Protein AF-A0A834R3A2-F1 (afdb_monomer)

pLDDT: mean 73.68, std 17.25, range [30.08, 97.38]

Mean predicted aligned error: 18.74 Å

Radius of gyration: 34.12 Å; Cα contacts (8 Å, |Δi|>4): 56; chains: 1; bounding box: 93×52×95 Å

Nearest PDB structures (foldseek):
  8e93-assembly1_D  TM=2.597E-01  e=7.699E+00  Homo sapiens

Structure (mmCIF, N/CA/C/O backbone):
data_AF-A0A834R3A2-F1
#
_entry.id   AF-A0A834R3A2-F1
#
loop_
_atom_site.group_PDB
_atom_site.id
_atom_site.type_symbol
_atom_site.label_atom_id
_atom_site.label_alt_id
_atom_site.label_comp_id
_atom_site.label_asym_id
_atom_site.label_entity_id
_atom_site.label_seq_id
_atom_site.pdbx_PDB_ins_code
_atom_site.Cartn_x
_atom_site.Cartn_y
_atom_site.Cartn_z
_atom_site.occupancy
_atom_site.B_iso_or_equiv
_atom_site.auth_seq_id
_atom_site.auth_comp_id
_atom_site.auth_asym_id
_atom_site.auth_atom_id
_atom_site.pdbx_PDB_model_num
ATOM 1 N N . MET A 1 1 ? -50.376 -11.796 34.210 1.00 66.19 1 MET A N 1
ATOM 2 C CA . MET A 1 1 ? -49.521 -10.776 34.872 1.00 66.19 1 MET A CA 1
ATOM 3 C C . MET A 1 1 ? -48.322 -11.372 35.623 1.00 66.19 1 MET A C 1
ATOM 5 O O . MET A 1 1 ? -47.465 -10.613 36.060 1.00 66.19 1 MET A O 1
ATOM 9 N N . ASP A 1 2 ? -48.218 -12.700 35.754 1.00 81.62 2 ASP A N 1
ATOM 10 C CA . ASP A 1 2 ? -47.177 -13.340 36.574 1.00 81.62 2 ASP A CA 1
ATOM 11 C C . ASP A 1 2 ? -45.783 -13.377 35.910 1.00 81.62 2 ASP A C 1
ATOM 13 O O . ASP A 1 2 ? -44.756 -13.206 36.564 1.00 81.62 2 ASP A O 1
ATOM 17 N N . PHE A 1 3 ? -45.745 -13.433 34.575 1.00 89.88 3 PHE A N 1
ATOM 18 C CA . PHE A 1 3 ? -44.515 -13.398 33.776 1.00 89.88 3 PHE A CA 1
ATOM 19 C C . PHE A 1 3 ? -43.625 -12.172 34.063 1.00 89.88 3 PHE A C 1
ATOM 21 O O . PHE A 1 3 ? -42.418 -12.299 34.262 1.00 89.88 3 PHE A O 1
ATOM 28 N N . PHE A 1 4 ? -44.217 -10.975 34.165 1.00 89.69 4 PHE A N 1
ATOM 29 C CA . PHE A 1 4 ? -43.471 -9.744 34.456 1.00 89.69 4 PHE A CA 1
ATOM 30 C C . PHE A 1 4 ? -42.871 -9.733 35.868 1.00 89.69 4 PHE A C 1
ATOM 32 O O . PHE A 1 4 ? -41.795 -9.163 36.070 1.00 89.69 4 PHE A O 1
ATOM 39 N N . LYS A 1 5 ? -43.526 -10.377 36.847 1.00 90.56 5 LYS A N 1
ATOM 40 C CA . LYS A 1 5 ? -42.981 -10.516 38.206 1.00 90.56 5 LYS A CA 1
ATOM 41 C C . LYS A 1 5 ? -41.746 -11.417 38.203 1.00 90.56 5 LYS A C 1
ATOM 43 O O . LYS A 1 5 ? -40.723 -11.041 38.776 1.00 90.56 5 LYS A O 1
ATOM 48 N N . GLN A 1 6 ? -41.813 -12.549 37.504 1.00 89.12 6 GLN A N 1
ATOM 49 C CA . GLN A 1 6 ? -40.699 -13.489 37.359 1.00 89.12 6 GLN A CA 1
ATOM 50 C C . GLN A 1 6 ? -39.516 -12.876 36.588 1.00 89.12 6 GLN A C 1
ATOM 52 O O . GLN A 1 6 ? -38.372 -12.956 37.038 1.00 89.12 6 GLN A O 1
ATOM 57 N N . PHE A 1 7 ? -39.783 -12.163 35.490 1.00 94.00 7 PHE A N 1
ATOM 58 C CA . PHE A 1 7 ? -38.758 -11.461 34.708 1.00 94.00 7 PHE A CA 1
ATOM 59 C C . PHE A 1 7 ? -38.046 -10.367 35.521 1.00 94.00 7 PHE A C 1
ATOM 61 O O . PHE A 1 7 ? -36.817 -10.260 35.507 1.00 94.00 7 PHE A O 1
ATOM 68 N N . ARG A 1 8 ? -38.802 -9.590 36.309 1.00 92.50 8 ARG A N 1
ATOM 69 C CA . ARG A 1 8 ? -38.244 -8.554 37.189 1.00 92.50 8 ARG A CA 1
ATOM 70 C C . ARG A 1 8 ? -37.354 -9.138 38.289 1.00 92.50 8 ARG A C 1
ATOM 72 O O . ARG A 1 8 ? -36.334 -8.532 38.614 1.00 92.50 8 ARG A O 1
ATOM 79 N N . LEU A 1 9 ? -37.711 -10.294 38.854 1.00 92.19 9 LEU A N 1
ATOM 80 C CA . LEU A 1 9 ? -36.885 -11.003 39.841 1.00 92.19 9 LEU A CA 1
ATOM 81 C C . LEU A 1 9 ? -35.548 -11.457 39.236 1.00 92.19 9 LEU A C 1
ATOM 83 O O . LEU A 1 9 ? -34.497 -11.224 39.838 1.00 92.19 9 LEU A O 1
ATOM 87 N N . LEU A 1 10 ? -35.577 -12.016 38.024 1.00 89.56 10 LEU A N 1
ATOM 88 C CA . LEU A 1 10 ? -34.381 -12.459 37.302 1.00 89.56 10 LEU A CA 1
ATOM 89 C C . LEU A 1 10 ? -33.437 -11.294 36.960 1.00 89.56 10 LEU A C 1
ATOM 91 O O . LEU A 1 10 ? -32.236 -11.370 37.232 1.00 89.56 10 LEU A O 1
ATOM 95 N N . LEU A 1 11 ? -33.972 -10.185 36.437 1.00 91.69 11 LEU A N 1
ATOM 96 C CA . LEU A 1 11 ? -33.185 -8.977 36.163 1.00 91.69 11 LEU A CA 1
ATOM 97 C C . LEU A 1 11 ? -32.590 -8.382 37.440 1.00 91.69 11 LEU A C 1
ATOM 99 O O . LEU A 1 11 ? -31.407 -8.050 37.468 1.00 91.69 11 LEU A O 1
ATOM 103 N N . LYS A 1 12 ? -33.378 -8.286 38.520 1.00 92.88 12 LYS A N 1
ATOM 104 C CA . LYS A 1 12 ? -32.906 -7.753 39.805 1.00 92.88 12 LYS A CA 1
ATOM 105 C C . LYS A 1 12 ? -31.741 -8.577 40.350 1.00 92.88 12 LYS A C 1
ATOM 107 O O . LYS A 1 12 ? -30.787 -7.997 40.857 1.00 92.88 12 LYS A O 1
ATOM 112 N N . HIS A 1 13 ? -31.783 -9.901 40.207 1.00 91.31 13 HIS A N 1
ATOM 113 C CA . HIS A 1 13 ? -30.685 -10.774 40.613 1.00 91.31 13 HIS A CA 1
ATOM 114 C C . HIS A 1 13 ? -29.405 -10.489 39.810 1.00 91.31 13 HIS A C 1
ATOM 116 O O . HIS A 1 13 ? -28.369 -10.187 40.399 1.00 91.31 13 HIS A O 1
ATOM 122 N N . ARG A 1 14 ? -29.485 -10.474 38.471 1.00 87.12 14 ARG A N 1
ATOM 123 C CA . ARG A 1 14 ? -28.335 -10.178 37.592 1.00 87.12 14 ARG A CA 1
ATOM 124 C C . ARG A 1 14 ? -27.753 -8.779 37.832 1.00 87.12 14 ARG A C 1
ATOM 126 O O . ARG A 1 14 ? -26.536 -8.629 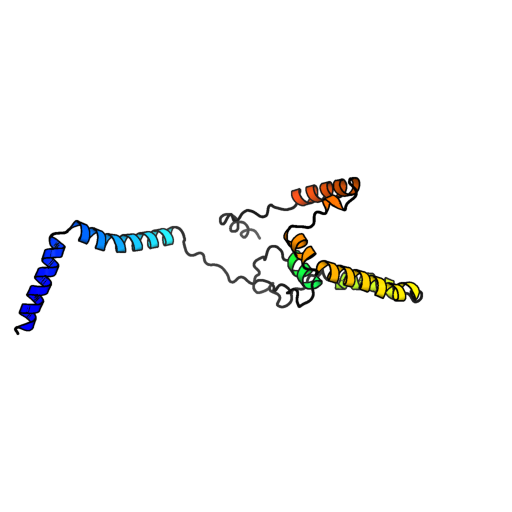37.908 1.00 87.12 14 ARG A O 1
ATOM 133 N N . ILE A 1 15 ? -28.611 -7.775 38.022 1.00 87.06 15 ILE A N 1
ATOM 134 C CA . ILE A 1 15 ? -28.206 -6.396 38.331 1.00 87.06 15 ILE A CA 1
ATOM 135 C C . ILE A 1 15 ? -27.522 -6.318 39.703 1.00 87.06 15 ILE A C 1
ATOM 137 O O . ILE A 1 15 ? -26.497 -5.654 39.831 1.00 87.06 15 ILE A O 1
ATOM 141 N N . LEU A 1 16 ? -28.040 -7.006 40.727 1.00 87.69 16 LEU A N 1
ATOM 142 C CA . LEU A 1 16 ? -27.430 -7.024 42.061 1.00 87.69 16 LEU A CA 1
ATOM 143 C C . LEU A 1 16 ? -26.061 -7.710 42.067 1.00 87.69 16 LEU A C 1
ATOM 145 O O . LEU A 1 16 ? -25.147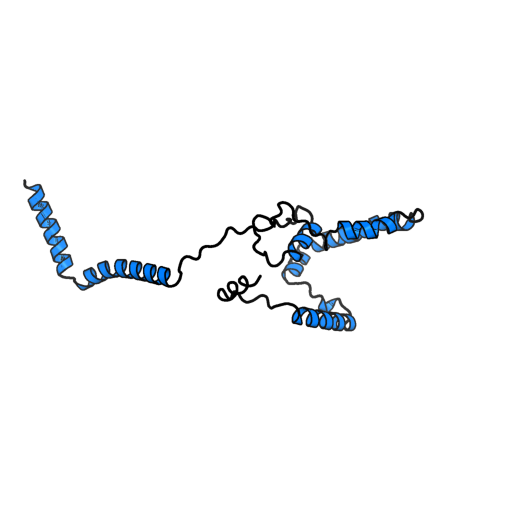 -7.201 42.714 1.00 87.69 16 LEU A O 1
ATOM 149 N N . LEU A 1 17 ? -25.902 -8.818 41.333 1.00 84.38 17 LEU A N 1
ATOM 150 C CA . LEU A 1 17 ? -24.598 -9.465 41.157 1.00 84.38 17 LEU A CA 1
ATOM 151 C C . LEU A 1 17 ? -23.591 -8.514 40.503 1.00 84.38 17 LEU A C 1
ATOM 153 O O . LEU A 1 17 ? -22.497 -8.324 41.027 1.00 84.38 17 LEU A O 1
ATOM 157 N N . ARG A 1 18 ? -23.987 -7.843 39.417 1.00 84.81 18 ARG A N 1
ATOM 158 C CA . ARG A 1 18 ? -23.134 -6.879 38.711 1.00 84.81 18 ARG A CA 1
ATOM 159 C C . ARG A 1 18 ? -22.797 -5.648 39.566 1.00 84.81 18 ARG A C 1
ATOM 161 O O . ARG A 1 18 ? -21.673 -5.164 39.514 1.00 84.81 18 ARG A O 1
ATOM 168 N N . ARG A 1 19 ? -23.720 -5.179 40.414 1.00 85.94 19 ARG A N 1
ATOM 169 C CA . ARG A 1 19 ? -23.494 -4.036 41.320 1.00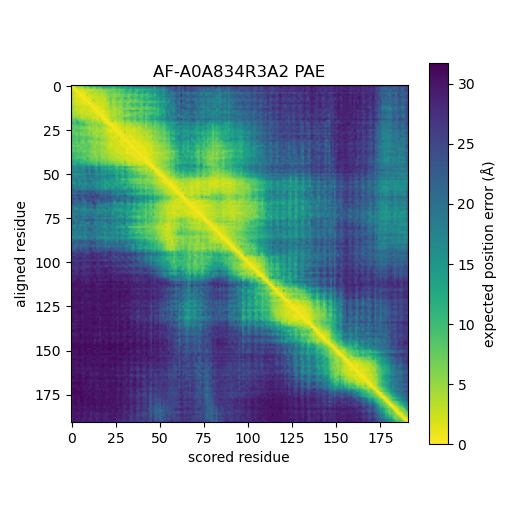 85.94 19 ARG A CA 1
ATOM 170 C C . ARG A 1 19 ? -22.516 -4.347 42.462 1.00 85.94 19 ARG A C 1
ATOM 172 O O . ARG A 1 19 ? -21.877 -3.433 42.969 1.00 85.94 19 ARG A O 1
ATOM 179 N N . ARG A 1 20 ? -22.394 -5.614 42.873 1.00 90.44 20 ARG A N 1
ATOM 180 C CA . ARG A 1 20 ? -21.441 -6.053 43.910 1.00 90.44 20 ARG A CA 1
ATOM 181 C C . ARG A 1 20 ? -20.008 -6.217 43.396 1.00 90.44 20 ARG A C 1
ATOM 183 O O . ARG A 1 20 ? -19.097 -6.282 44.212 1.00 90.44 20 ARG A O 1
ATOM 190 N N . GLN A 1 21 ? -19.804 -6.251 42.077 1.00 88.69 21 GLN A N 1
ATOM 191 C CA . GLN A 1 21 ? -18.491 -6.403 41.446 1.00 88.69 21 GLN A CA 1
ATOM 192 C C . GLN A 1 21 ? -18.159 -5.177 40.568 1.00 88.69 21 GLN A C 1
ATOM 194 O O . GLN A 1 21 ? -18.165 -5.266 39.336 1.00 88.69 21 GLN A O 1
ATOM 199 N N . PRO A 1 22 ? -17.890 -4.008 41.186 1.00 88.00 22 PRO A N 1
ATOM 200 C CA . PRO A 1 22 ? -17.692 -2.751 40.464 1.00 88.00 22 PRO A CA 1
ATOM 201 C C . PRO A 1 22 ? -16.474 -2.786 39.533 1.00 88.00 22 PRO A C 1
ATOM 203 O O . PRO A 1 22 ? -16.511 -2.192 38.462 1.00 88.00 22 PRO A O 1
ATOM 206 N N . THR A 1 23 ? -15.426 -3.533 39.887 1.00 89.94 23 THR A N 1
ATOM 207 C CA . THR A 1 23 ? -14.203 -3.678 39.082 1.00 89.94 23 THR A CA 1
ATOM 208 C C . THR A 1 23 ? -14.470 -4.311 37.717 1.00 89.94 23 THR A C 1
ATOM 210 O O . THR A 1 23 ? -14.029 -3.788 36.698 1.00 89.94 23 THR A O 1
ATOM 213 N N . THR A 1 24 ? -15.250 -5.394 37.668 1.00 89.25 24 THR A N 1
ATOM 214 C CA . THR A 1 24 ? -15.622 -6.059 36.409 1.00 89.25 24 THR A CA 1
ATOM 215 C C . THR A 1 24 ? -16.551 -5.200 35.556 1.00 89.25 24 THR A C 1
ATOM 217 O O . THR A 1 24 ? -16.463 -5.240 34.335 1.00 89.25 24 THR A O 1
ATOM 220 N N . LEU A 1 25 ? -17.431 -4.405 36.174 1.00 89.75 25 LEU A N 1
ATOM 221 C CA . LEU A 1 25 ? -18.296 -3.471 35.447 1.00 89.75 25 LEU A CA 1
ATOM 222 C C . LEU A 1 25 ? -17.473 -2.348 34.801 1.00 89.75 25 LEU A C 1
ATOM 224 O O . LEU A 1 25 ? -17.663 -2.055 33.624 1.00 89.75 25 LEU A O 1
ATOM 228 N N . VAL A 1 26 ? -16.533 -1.764 35.550 1.00 93.19 26 VAL A N 1
ATOM 229 C CA . VAL A 1 26 ? -15.638 -0.721 35.036 1.00 93.19 26 VAL A CA 1
ATOM 230 C C . VAL A 1 26 ? -14.782 -1.261 33.900 1.00 93.19 26 VAL A C 1
ATOM 232 O O . VAL A 1 26 ? -14.717 -0.614 32.866 1.00 93.19 26 VAL A O 1
ATOM 235 N N . LEU A 1 27 ? -14.186 -2.449 34.040 1.00 94.44 27 LEU A N 1
ATOM 236 C CA . LEU A 1 27 ? -13.372 -3.044 32.978 1.00 94.44 27 LEU A CA 1
ATOM 237 C C . LEU A 1 27 ? -14.189 -3.320 31.704 1.00 94.44 27 LEU A C 1
ATOM 239 O O . LEU A 1 27 ? -13.718 -3.025 30.608 1.00 94.44 27 LEU A O 1
ATOM 243 N N . GLU A 1 28 ? -15.418 -3.831 31.838 1.00 92.44 28 GLU A N 1
ATOM 244 C CA . GLU A 1 28 ? -16.296 -4.102 30.690 1.00 92.44 28 GLU A CA 1
ATOM 245 C C . GLU A 1 28 ? -16.726 -2.828 29.953 1.00 92.44 28 GLU A C 1
ATOM 247 O O . GLU A 1 28 ? -16.876 -2.864 28.737 1.00 92.44 28 GLU A O 1
ATOM 252 N N . LEU A 1 29 ? -16.888 -1.701 30.654 1.00 92.94 29 LEU A N 1
ATOM 253 C CA . LEU A 1 29 ? -17.195 -0.410 30.028 1.00 92.94 29 LEU A CA 1
ATOM 254 C C . LEU A 1 29 ? -15.939 0.307 29.511 1.00 92.94 29 LEU A C 1
ATOM 256 O O . LEU A 1 29 ? -15.973 0.976 28.480 1.00 92.94 29 LEU A O 1
ATOM 260 N N . PHE A 1 30 ? -14.823 0.164 30.220 1.00 96.25 30 PHE A N 1
ATOM 261 C CA . PHE A 1 30 ? -13.552 0.784 29.873 1.00 96.25 30 PHE A CA 1
ATOM 262 C C . PHE A 1 30 ? -12.963 0.177 28.603 1.00 96.25 30 PHE A C 1
ATOM 264 O O . PHE A 1 30 ? -12.441 0.907 27.771 1.00 96.25 30 PHE A O 1
ATOM 271 N N . TRP A 1 31 ? -13.087 -1.137 28.413 1.00 95.94 31 TRP A N 1
ATOM 272 C CA . TRP A 1 31 ? -12.589 -1.828 27.225 1.00 95.94 31 TRP A CA 1
ATOM 273 C C . TRP A 1 31 ? -13.107 -1.246 25.890 1.00 95.94 31 TRP A C 1
ATOM 275 O O . TRP A 1 31 ? -12.282 -0.829 25.075 1.00 95.94 31 TRP A O 1
ATOM 285 N N . PRO A 1 32 ? -14.427 -1.138 25.631 1.00 96.50 32 PRO A N 1
ATOM 286 C CA . PRO A 1 32 ? -14.929 -0.543 24.393 1.00 96.50 32 PRO A CA 1
ATOM 287 C C . PRO A 1 32 ? -14.582 0.947 24.274 1.00 96.50 32 PRO A C 1
ATOM 289 O O . PRO A 1 32 ? -14.300 1.416 23.172 1.00 96.50 32 PRO A O 1
ATOM 292 N N . ALA A 1 33 ? -14.544 1.686 25.389 1.00 96.81 33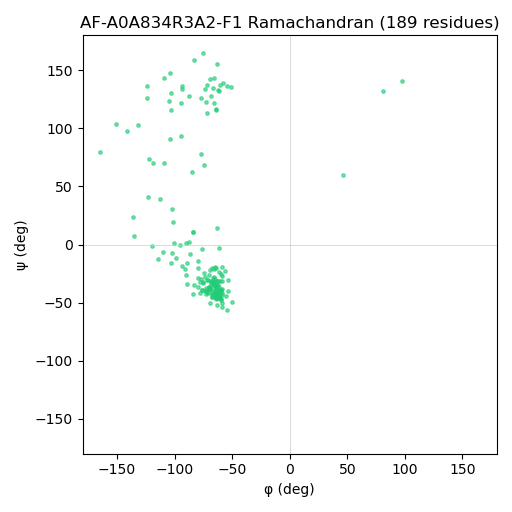 ALA A N 1
ATOM 293 C CA . ALA A 1 33 ? -14.112 3.082 25.391 1.00 96.81 33 ALA A CA 1
ATOM 294 C C . ALA A 1 33 ? -12.634 3.223 24.989 1.00 96.81 33 ALA A C 1
ATOM 296 O O . ALA A 1 33 ? -12.287 4.106 24.209 1.00 96.81 33 ALA A O 1
ATOM 297 N N . PHE A 1 34 ? -11.776 2.322 25.468 1.00 97.12 34 PHE A N 1
ATOM 298 C CA . PHE A 1 34 ? -10.360 2.283 25.129 1.00 97.12 34 PHE A CA 1
ATOM 299 C C . PHE A 1 34 ? -10.152 1.983 23.643 1.00 97.12 34 PHE A C 1
ATOM 301 O O . PHE A 1 34 ? -9.423 2.716 22.982 1.00 97.12 34 PHE A O 1
ATOM 308 N N . VAL A 1 35 ? -10.843 0.977 23.090 1.00 97.19 35 VAL A N 1
ATOM 309 C CA . VAL A 1 35 ? -10.786 0.676 21.645 1.00 97.19 35 VAL A CA 1
ATOM 310 C C . VAL A 1 35 ? -11.233 1.878 20.811 1.00 97.19 35 VAL A C 1
ATOM 312 O O . VAL A 1 35 ? -10.614 2.205 19.803 1.00 97.19 35 VAL A O 1
ATOM 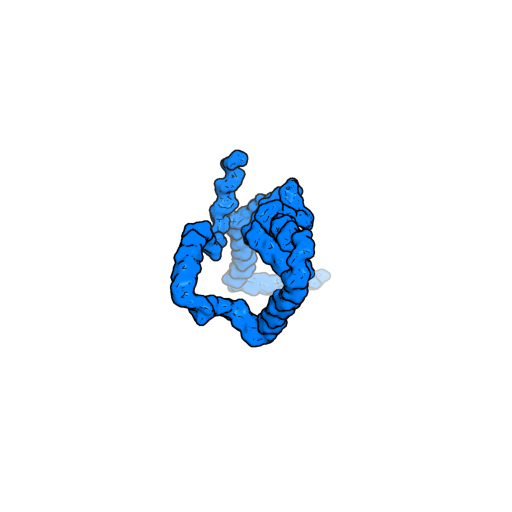315 N N . PHE A 1 36 ? -12.290 2.574 21.227 1.00 97.38 36 PHE A N 1
ATOM 316 C CA . PHE A 1 36 ? -12.741 3.767 20.516 1.00 97.38 36 PHE A CA 1
ATOM 317 C C . PHE A 1 36 ? -11.696 4.890 20.562 1.00 97.38 36 PHE A C 1
ATOM 319 O O . PHE A 1 36 ? -11.413 5.528 19.549 1.00 97.38 36 PHE A O 1
ATOM 326 N N . LEU A 1 37 ? -11.078 5.095 21.724 1.00 97.00 37 LEU A N 1
ATOM 327 C CA . LEU A 1 37 ? -10.057 6.113 21.932 1.00 97.00 37 LEU A CA 1
ATOM 328 C C . LEU A 1 37 ? -8.794 5.837 21.103 1.00 97.00 37 LEU A C 1
ATOM 330 O O . LEU A 1 37 ? -8.267 6.767 20.496 1.00 97.00 37 LEU A O 1
ATOM 334 N N . THR A 1 38 ? -8.339 4.583 20.993 1.00 96.75 38 THR A N 1
ATOM 335 C CA . THR A 1 38 ? -7.193 4.252 20.127 1.00 96.75 38 THR A CA 1
ATOM 336 C C . THR A 1 38 ? -7.501 4.523 18.657 1.00 96.75 38 THR A C 1
ATOM 338 O O . THR A 1 38 ? -6.677 5.118 17.964 1.00 96.75 38 THR A O 1
ATOM 341 N N . ILE A 1 39 ? -8.704 4.184 18.184 1.00 95.38 39 ILE A N 1
ATOM 342 C CA . ILE A 1 39 ? -9.133 4.493 16.814 1.00 95.38 39 ILE A CA 1
ATOM 343 C C . ILE A 1 39 ? -9.146 6.011 16.582 1.00 95.38 39 ILE A C 1
ATOM 345 O O . ILE A 1 39 ? -8.629 6.472 15.566 1.00 95.38 39 ILE A O 1
ATOM 349 N N . LEU A 1 40 ? -9.665 6.807 17.520 1.00 95.31 40 LEU A N 1
ATOM 350 C CA . LEU A 1 40 ? -9.645 8.269 17.406 1.00 95.31 40 LEU A CA 1
ATOM 351 C C . LEU A 1 40 ? -8.221 8.837 17.354 1.00 95.31 40 LEU A C 1
ATOM 353 O O . LEU A 1 40 ? -7.935 9.658 16.486 1.00 95.31 40 LEU A O 1
ATOM 357 N N . ILE A 1 41 ? -7.319 8.362 18.218 1.00 96.00 41 ILE A N 1
ATOM 358 C CA . ILE A 1 41 ? -5.908 8.775 18.197 1.00 96.00 41 ILE A CA 1
ATOM 359 C C . ILE A 1 41 ? -5.277 8.441 16.847 1.00 96.00 41 ILE A C 1
ATOM 361 O O . ILE A 1 41 ? -4.641 9.298 16.240 1.00 96.00 41 ILE A O 1
ATOM 365 N N . THR A 1 42 ? -5.479 7.222 16.337 1.00 95.25 42 THR A N 1
ATOM 366 C CA . THR A 1 42 ? -4.940 6.851 15.020 1.00 95.25 42 THR A CA 1
ATOM 367 C C . THR A 1 42 ? -5.517 7.718 13.905 1.00 95.25 42 THR A C 1
ATOM 369 O O . THR A 1 42 ? -4.783 8.106 13.008 1.00 95.25 42 THR A O 1
ATOM 372 N N . ARG A 1 43 ? -6.794 8.107 13.969 1.00 93.25 43 ARG A N 1
ATOM 373 C CA . ARG A 1 43 ? -7.395 9.032 12.996 1.00 93.25 43 ARG A CA 1
ATOM 374 C C . ARG A 1 43 ? -6.807 10.441 13.065 1.00 93.25 43 ARG A C 1
ATOM 376 O O . ARG A 1 43 ? -6.718 11.089 12.029 1.00 93.25 43 ARG A O 1
ATOM 383 N N . TRP A 1 44 ? -6.428 10.913 14.251 1.00 91.56 44 TRP A N 1
ATOM 384 C CA . TRP A 1 44 ? -5.761 12.208 14.418 1.00 91.56 44 TRP A CA 1
ATOM 385 C C . TRP A 1 44 ? -4.309 12.181 13.951 1.00 91.56 44 TRP A C 1
ATOM 387 O O . TRP A 1 44 ? -3.867 13.125 13.306 1.00 91.56 44 TRP A O 1
ATOM 397 N N . GLN A 1 45 ? -3.587 11.096 14.231 1.00 91.44 45 GLN A N 1
ATOM 398 C CA . GLN A 1 45 ? -2.198 10.940 13.803 1.00 91.44 45 GLN A CA 1
ATOM 399 C C . GLN A 1 45 ? -2.082 10.671 12.295 1.00 91.44 45 GLN A C 1
ATOM 401 O O . GLN A 1 45 ? -1.183 11.184 11.637 1.00 91.44 45 GLN A O 1
ATOM 406 N N . PHE A 1 46 ? -2.993 9.869 11.744 1.00 90.38 46 PHE A N 1
ATOM 407 C CA . PHE A 1 46 ? -3.038 9.490 10.334 1.00 90.38 46 PHE A CA 1
ATOM 408 C C . PHE A 1 46 ? -4.231 10.168 9.659 1.00 90.38 46 PHE A C 1
ATOM 410 O O . PHE A 1 46 ? -5.229 9.525 9.313 1.00 90.38 46 PHE A O 1
ATOM 417 N N . ALA A 1 47 ? -4.137 11.490 9.498 1.00 86.69 47 ALA A N 1
ATOM 418 C CA . ALA A 1 47 ? -5.142 12.250 8.769 1.00 86.69 47 ALA A CA 1
ATOM 419 C C . ALA A 1 47 ? -5.284 11.707 7.330 1.00 86.69 47 ALA A C 1
ATOM 421 O O . ALA A 1 47 ? -4.279 11.367 6.694 1.00 86.69 47 ALA A O 1
ATOM 422 N N . PRO A 1 48 ? -6.515 11.599 6.794 1.00 84.75 48 PRO A N 1
ATOM 423 C CA . PRO A 1 48 ? -6.717 11.127 5.433 1.00 84.75 48 PRO A CA 1
ATOM 424 C C . PRO A 1 48 ? -6.081 12.114 4.450 1.00 84.75 48 PRO A C 1
ATOM 426 O O . PRO A 1 48 ? -6.506 13.262 4.347 1.00 84.75 48 PRO A O 1
ATOM 429 N N . THR A 1 49 ? -5.066 11.659 3.718 1.00 84.44 49 THR A N 1
ATOM 430 C CA . THR A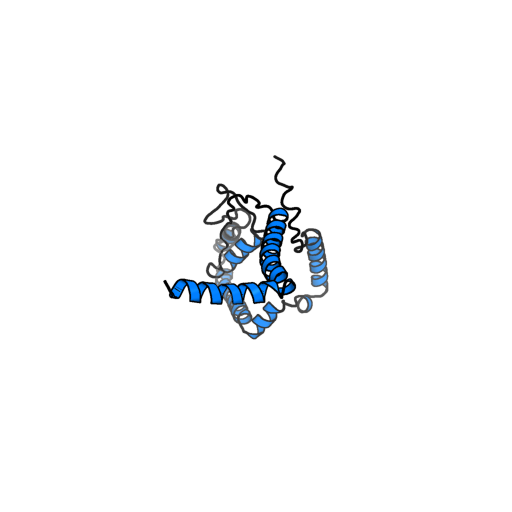 1 49 ? -4.458 12.431 2.631 1.00 84.44 49 THR A CA 1
ATOM 431 C C . THR A 1 49 ? -5.216 12.153 1.339 1.00 84.44 49 THR A C 1
ATOM 433 O O . THR A 1 49 ? -5.428 10.997 0.967 1.00 84.44 49 THR A O 1
ATOM 436 N N . PHE A 1 50 ? -5.658 13.207 0.650 1.00 83.00 50 PHE A N 1
ATOM 437 C CA . PHE A 1 50 ? -6.239 13.058 -0.680 1.00 83.00 50 PHE A CA 1
ATOM 438 C C . PHE A 1 50 ? -5.116 12.720 -1.663 1.00 83.00 50 PHE A C 1
ATOM 440 O O . PHE A 1 50 ? -4.223 13.530 -1.902 1.00 83.00 50 PHE A O 1
ATOM 447 N N . ARG A 1 51 ? -5.137 11.501 -2.206 1.00 82.81 51 ARG A N 1
ATOM 448 C CA . ARG A 1 51 ? -4.212 11.073 -3.257 1.00 82.81 51 ARG A CA 1
ATOM 449 C C . ARG A 1 51 ? -4.889 11.297 -4.603 1.00 82.81 51 ARG A C 1
ATOM 451 O O . ARG A 1 51 ? -5.972 10.766 -4.839 1.00 82.81 51 ARG A O 1
ATOM 458 N N . GLN A 1 52 ? -4.262 12.094 -5.463 1.00 83.75 52 GLN A N 1
ATOM 459 C CA . GLN A 1 52 ? -4.726 12.262 -6.837 1.00 83.75 52 GLN A CA 1
ATOM 460 C C . GLN A 1 52 ? -4.650 10.927 -7.596 1.00 8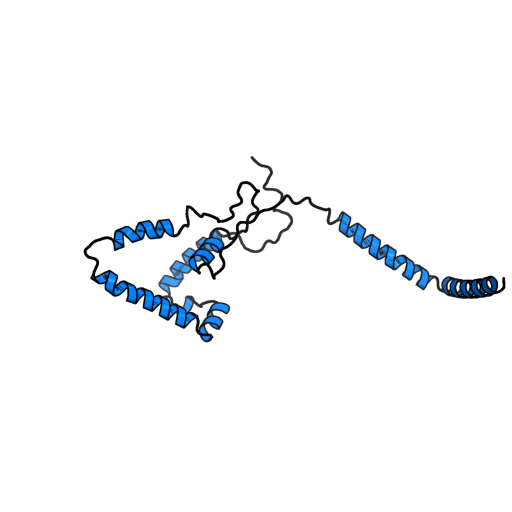3.75 52 GLN A C 1
ATOM 462 O O . GLN A 1 52 ? -3.891 10.028 -7.226 1.00 83.75 52 GLN A O 1
ATOM 467 N N . THR A 1 53 ? -5.473 10.776 -8.638 1.00 87.31 53 THR A N 1
ATOM 468 C CA . THR A 1 53 ? -5.491 9.558 -9.457 1.00 87.31 53 THR A CA 1
ATOM 469 C C . THR A 1 53 ? -4.152 9.387 -10.159 1.00 87.31 53 THR A C 1
ATOM 471 O O . THR A 1 53 ? -3.786 10.220 -10.985 1.00 87.31 53 THR A O 1
ATOM 474 N N . CYS A 1 54 ? -3.457 8.304 -9.829 1.00 89.31 54 CYS A N 1
ATOM 475 C CA . CYS A 1 54 ? -2.126 7.993 -10.319 1.00 89.31 54 CYS A CA 1
ATOM 476 C C . CYS A 1 54 ? -2.181 6.921 -11.408 1.00 89.31 54 CYS A C 1
ATOM 478 O O . CYS A 1 54 ? -2.800 5.875 -11.197 1.00 89.31 54 CYS A O 1
ATOM 480 N N . TYR A 1 55 ? -1.521 7.161 -12.541 1.00 89.94 55 TYR A N 1
ATOM 481 C CA . TYR A 1 55 ? -1.412 6.201 -13.638 1.00 89.94 55 TYR A CA 1
ATOM 482 C C . TYR A 1 55 ? 0.020 5.671 -13.731 1.00 89.94 55 TYR A C 1
ATOM 484 O O . TYR A 1 55 ? 0.980 6.407 -13.521 1.00 89.94 55 TYR A O 1
ATOM 492 N N . TYR A 1 56 ? 0.159 4.388 -14.056 1.00 91.00 56 TYR A N 1
ATOM 493 C CA . TYR A 1 56 ? 1.450 3.731 -14.250 1.00 91.00 56 TYR A CA 1
ATOM 494 C C . TYR A 1 56 ? 1.491 3.108 -15.636 1.00 91.00 56 TYR A C 1
ATOM 496 O O . TYR A 1 56 ? 0.522 2.468 -16.049 1.00 91.00 56 TYR A O 1
ATOM 504 N N . ASN A 1 57 ? 2.613 3.262 -16.336 1.00 89.56 57 ASN A N 1
ATOM 505 C CA . ASN A 1 57 ? 2.795 2.620 -17.631 1.00 89.56 57 ASN A CA 1
ATOM 506 C C . ASN A 1 57 ? 2.935 1.093 -17.461 1.00 89.56 57 ASN A C 1
ATOM 508 O O . ASN A 1 57 ? 3.543 0.621 -16.493 1.00 89.56 57 ASN A O 1
ATOM 512 N N . PRO A 1 58 ? 2.380 0.293 -18.384 1.00 88.00 58 PRO A N 1
ATOM 513 C CA . PRO A 1 58 ? 2.470 -1.157 -18.307 1.00 88.00 58 PRO A CA 1
ATOM 514 C C . PRO A 1 58 ? 3.891 -1.635 -18.620 1.00 88.00 58 PRO A C 1
ATOM 516 O O . PRO A 1 58 ? 4.522 -1.187 -19.574 1.00 88.00 58 PRO A O 1
ATOM 519 N N . LYS A 1 59 ? 4.386 -2.604 -17.842 1.00 89.50 59 LYS A N 1
ATOM 520 C CA . LYS A 1 59 ? 5.673 -3.262 -18.104 1.00 89.50 59 LYS A CA 1
ATOM 521 C C . LYS A 1 59 ? 5.466 -4.522 -18.930 1.00 89.50 59 LYS A C 1
ATOM 523 O O . LYS A 1 59 ? 4.579 -5.325 -18.635 1.00 89.50 59 LYS A O 1
ATOM 528 N N . ALA A 1 60 ? 6.318 -4.729 -19.932 1.00 86.50 60 ALA A N 1
ATOM 529 C CA . ALA A 1 60 ? 6.324 -5.975 -20.683 1.00 86.50 60 ALA A CA 1
ATOM 530 C C . ALA A 1 60 ? 6.627 -7.156 -19.750 1.00 86.50 60 ALA A C 1
ATOM 532 O O . ALA A 1 60 ? 7.516 -7.070 -18.909 1.00 86.50 60 ALA A O 1
ATOM 533 N N . LEU A 1 61 ? 5.900 -8.262 -19.908 1.00 89.12 61 LEU A N 1
ATOM 534 C CA . LEU A 1 61 ? 6.191 -9.528 -19.233 1.00 89.12 61 LEU A CA 1
ATOM 535 C C . LEU A 1 61 ? 7.262 -10.313 -20.009 1.00 89.12 61 LEU A C 1
ATOM 537 O O . LEU A 1 61 ? 7.394 -10.118 -21.220 1.00 89.12 61 LEU A O 1
ATOM 541 N N . PRO A 1 62 ? 7.980 -11.262 -19.374 1.00 82.94 62 PRO A N 1
ATOM 542 C CA . PRO A 1 62 ? 8.975 -12.091 -20.065 1.00 82.94 62 PRO A CA 1
ATOM 543 C C . PRO A 1 62 ? 8.398 -12.918 -21.231 1.00 82.94 62 PRO A C 1
ATOM 545 O O . PRO A 1 62 ? 9.143 -13.321 -22.121 1.00 82.94 62 PRO A O 1
ATOM 548 N N . SER A 1 63 ? 7.079 -13.135 -21.271 1.00 85.31 63 SER A N 1
ATOM 549 C CA . SER A 1 63 ? 6.368 -13.775 -22.387 1.00 85.31 63 SER A CA 1
ATOM 550 C C . SER A 1 63 ? 6.311 -12.926 -23.663 1.00 85.31 63 SER A C 1
ATOM 552 O O . SER A 1 63 ? 6.170 -13.485 -24.744 1.00 85.31 63 SER A O 1
ATOM 554 N N . SER A 1 64 ? 6.469 -11.601 -23.559 1.00 79.94 64 SER A N 1
ATOM 555 C CA . SER A 1 64 ? 6.583 -10.672 -24.699 1.00 79.94 64 SER A CA 1
ATOM 556 C C . SER A 1 64 ? 8.024 -10.584 -25.246 1.00 79.94 64 SER A C 1
ATOM 558 O O . SER A 1 64 ? 8.367 -9.706 -26.040 1.00 79.94 64 SER A O 1
ATOM 560 N N . GLY A 1 65 ? 8.897 -11.493 -24.795 1.00 82.94 65 GLY A N 1
ATOM 561 C CA . GLY A 1 65 ? 10.324 -11.515 -25.094 1.00 82.94 65 GLY A CA 1
ATOM 562 C C . GLY A 1 65 ? 11.163 -10.871 -23.988 1.00 82.94 65 GLY A C 1
ATOM 563 O O . GLY A 1 65 ? 10.816 -9.836 -23.419 1.00 82.94 65 GLY A O 1
ATOM 564 N N . ILE A 1 66 ? 12.317 -11.478 -23.697 1.00 80.88 66 ILE A N 1
ATOM 565 C CA . ILE A 1 66 ? 13.202 -11.042 -22.605 1.00 80.88 66 ILE A CA 1
ATOM 566 C C . ILE A 1 66 ? 13.811 -9.651 -22.838 1.00 80.88 66 ILE A C 1
ATOM 568 O O . ILE A 1 66 ? 14.090 -8.932 -21.883 1.00 80.88 66 ILE A O 1
ATOM 572 N N . ILE A 1 67 ? 13.979 -9.255 -24.103 1.00 84.31 67 ILE A N 1
ATOM 573 C CA . ILE A 1 67 ? 14.528 -7.948 -24.481 1.00 84.31 67 ILE A CA 1
ATOM 574 C C . ILE A 1 67 ? 13.540 -6.827 -24.133 1.00 84.31 67 ILE A C 1
ATOM 576 O O . ILE A 1 67 ? 13.908 -5.902 -23.414 1.00 84.31 67 ILE A O 1
ATOM 580 N N . ASN A 1 68 ? 12.273 -6.959 -24.539 1.00 83.31 68 ASN A N 1
ATOM 581 C CA . ASN A 1 68 ? 11.218 -5.984 -24.237 1.00 83.31 68 ASN A CA 1
ATOM 582 C C . ASN A 1 68 ? 10.952 -5.873 -22.726 1.00 83.31 68 ASN A C 1
ATOM 584 O O . ASN A 1 68 ? 10.725 -4.777 -22.209 1.00 83.31 68 ASN A O 1
ATOM 588 N N . PHE A 1 69 ? 11.024 -7.000 -22.008 1.00 86.00 69 PHE A N 1
ATOM 589 C CA . PHE A 1 69 ? 10.948 -7.040 -20.545 1.00 86.00 69 PHE A CA 1
ATOM 590 C C . PHE A 1 69 ? 12.061 -6.203 -19.900 1.00 86.00 69 PHE A C 1
ATOM 592 O O . PHE A 1 69 ? 11.780 -5.306 -19.105 1.00 86.00 69 PHE A O 1
ATOM 599 N N . MET A 1 70 ? 13.320 -6.454 -20.271 1.00 87.31 70 MET A N 1
ATOM 600 C CA . MET A 1 70 ? 14.464 -5.738 -19.701 1.00 87.31 70 MET A CA 1
ATOM 601 C C . MET A 1 70 ? 14.432 -4.253 -20.048 1.00 87.31 70 MET A C 1
ATOM 603 O O . MET A 1 70 ? 14.668 -3.423 -19.177 1.00 87.31 70 MET A O 1
ATOM 607 N N . GLN A 1 71 ? 14.092 -3.913 -21.290 1.00 85.06 71 GLN A N 1
ATOM 608 C CA . GLN A 1 71 ? 13.964 -2.528 -21.729 1.00 85.06 71 GLN A CA 1
ATOM 609 C C . GLN A 1 71 ? 12.920 -1.774 -20.894 1.00 85.06 71 GLN A C 1
ATOM 611 O O . GLN A 1 71 ? 13.233 -0.733 -20.324 1.00 85.06 71 GLN A O 1
ATOM 616 N N . SER A 1 72 ? 11.718 -2.337 -20.732 1.00 84.81 72 SER A N 1
ATOM 617 C CA . SER A 1 72 ? 10.654 -1.712 -19.931 1.00 84.81 72 SER A CA 1
ATOM 618 C C . SER A 1 72 ? 11.040 -1.583 -18.452 1.00 84.81 72 SER A C 1
ATOM 620 O O . SER A 1 72 ? 10.738 -0.583 -17.807 1.00 84.81 72 SER A O 1
ATOM 622 N N . TYR A 1 73 ? 11.735 -2.582 -17.897 1.00 87.50 73 TYR A N 1
ATOM 623 C CA . TYR A 1 73 ? 12.144 -2.585 -16.491 1.00 87.50 73 TYR A CA 1
ATOM 624 C C . TYR A 1 73 ? 13.285 -1.602 -16.190 1.00 87.50 73 TYR A C 1
ATOM 626 O O . TYR A 1 73 ? 13.303 -0.984 -15.128 1.00 87.50 73 TYR A O 1
ATOM 634 N N . ILE A 1 74 ? 14.243 -1.465 -17.111 1.00 87.44 74 ILE A N 1
ATOM 635 C CA . ILE A 1 74 ? 15.397 -0.571 -16.956 1.00 87.44 74 ILE A CA 1
ATOM 636 C C . ILE A 1 74 ? 14.994 0.881 -17.221 1.00 87.44 74 ILE A C 1
ATOM 638 O O . ILE A 1 74 ? 15.427 1.766 -16.485 1.00 87.44 74 ILE A O 1
ATOM 642 N N . CYS A 1 75 ? 14.173 1.133 -18.246 1.00 85.38 75 CYS A N 1
ATOM 643 C CA . CYS A 1 75 ? 13.755 2.487 -18.607 1.00 85.38 75 CYS A CA 1
ATOM 644 C C . CYS A 1 75 ? 12.764 3.096 -17.608 1.00 85.38 75 CYS A C 1
ATOM 646 O O . CYS A 1 75 ? 12.790 4.307 -17.412 1.00 85.38 75 CYS A O 1
ATOM 648 N N . ASP A 1 76 ? 11.928 2.284 -16.956 1.00 83.88 76 ASP A N 1
ATOM 649 C CA . ASP A 1 76 ? 11.019 2.731 -15.899 1.00 83.88 76 ASP A CA 1
ATOM 650 C C . ASP A 1 76 ? 11.292 1.966 -14.600 1.00 83.88 76 ASP A C 1
ATOM 652 O O . ASP A 1 76 ? 10.568 1.049 -14.217 1.00 83.88 76 ASP A O 1
ATOM 656 N N . LYS A 1 77 ? 12.402 2.292 -13.936 1.00 83.00 77 LYS A N 1
ATOM 657 C CA . LYS A 1 77 ? 12.804 1.639 -12.680 1.00 83.00 77 LYS A CA 1
ATOM 658 C C . LYS A 1 77 ? 12.043 2.177 -11.467 1.00 83.00 77 LYS A C 1
ATOM 660 O O . LYS A 1 77 ? 11.760 1.425 -10.539 1.00 83.00 77 LYS A O 1
ATOM 665 N N . GLU A 1 78 ? 11.761 3.476 -11.466 1.00 82.44 78 GLU A N 1
ATOM 666 C CA . GLU A 1 78 ? 11.227 4.202 -10.308 1.00 82.44 78 GLU A CA 1
ATOM 667 C C . GLU A 1 78 ? 9.698 4.138 -10.208 1.00 82.44 78 GLU A C 1
ATOM 669 O O . GLU A 1 78 ? 9.163 4.557 -9.187 1.00 82.44 78 GLU A O 1
ATOM 674 N N . ASN A 1 79 ? 9.002 3.597 -11.221 1.00 86.38 79 ASN A N 1
ATOM 675 C CA . ASN A 1 79 ? 7.539 3.559 -11.307 1.00 86.38 79 ASN A CA 1
ATOM 676 C C . ASN A 1 79 ? 6.949 4.928 -10.948 1.00 86.38 79 ASN A C 1
ATOM 678 O O . ASN A 1 79 ? 6.223 5.069 -9.960 1.00 86.38 79 ASN A O 1
ATOM 682 N N . ARG A 1 80 ? 7.322 5.963 -11.703 1.00 86.12 80 ARG A N 1
ATOM 683 C CA . ARG A 1 80 ? 6.847 7.320 -11.414 1.00 86.12 80 ARG A CA 1
ATOM 684 C C . ARG A 1 80 ? 5.339 7.403 -11.632 1.00 86.12 80 ARG A C 1
ATOM 686 O O . ARG A 1 80 ? 4.790 6.767 -12.529 1.00 86.12 80 ARG A O 1
ATOM 693 N N . CYS A 1 81 ? 4.678 8.182 -10.786 1.00 88.06 81 CYS A N 1
ATOM 694 C CA . CYS A 1 81 ? 3.255 8.443 -10.919 1.00 88.06 81 CYS A CA 1
ATOM 695 C C . CYS A 1 81 ? 3.009 9.380 -12.103 1.00 88.06 81 CYS A C 1
ATOM 697 O O . CYS A 1 81 ? 3.563 10.477 -12.130 1.00 88.06 81 CYS A O 1
ATOM 699 N N . LEU A 1 82 ? 2.194 8.954 -13.065 1.00 88.56 82 LEU A N 1
ATOM 700 C CA . LEU A 1 82 ? 1.872 9.738 -14.252 1.00 88.56 82 LEU A CA 1
ATOM 701 C C . LEU A 1 82 ? 0.471 10.331 -14.148 1.00 88.56 82 LEU A C 1
ATOM 703 O O . LEU A 1 82 ? -0.455 9.725 -13.595 1.00 88.56 82 LEU A O 1
ATOM 707 N N . ASN A 1 83 ? 0.313 11.509 -14.744 1.00 88.31 83 ASN A N 1
ATOM 708 C CA . ASN A 1 83 ? -0.990 12.099 -15.000 1.00 88.31 83 ASN A CA 1
ATOM 709 C C . ASN A 1 83 ? -1.674 11.391 -16.176 1.00 88.31 83 ASN A C 1
ATOM 711 O O . ASN A 1 83 ? -1.047 10.703 -16.980 1.00 88.31 83 ASN A O 1
ATOM 715 N N . ARG A 1 84 ? -2.985 11.603 -16.320 1.00 85.31 84 ARG A N 1
ATOM 716 C CA . ARG A 1 84 ? -3.780 10.980 -17.392 1.00 85.31 84 ARG A CA 1
ATOM 717 C C . ARG A 1 84 ? -3.304 11.349 -18.807 1.00 85.31 84 ARG A C 1
ATOM 719 O O . ARG A 1 84 ? -3.570 10.597 -19.736 1.00 85.31 84 ARG A O 1
ATOM 726 N N . THR A 1 85 ? -2.650 12.497 -18.975 1.00 86.00 85 THR A N 1
ATOM 727 C CA . THR A 1 85 ? -2.128 12.978 -20.265 1.00 86.00 85 THR A CA 1
ATOM 728 C C . THR A 1 85 ? -0.862 12.255 -20.707 1.00 86.00 85 THR A C 1
ATOM 730 O O . THR A 1 85 ? -0.670 12.066 -21.903 1.00 86.00 85 THR A O 1
ATOM 733 N N . ASP A 1 86 ? -0.030 11.839 -19.752 1.00 85.44 86 ASP A N 1
ATOM 734 C CA . ASP A 1 86 ? 1.302 11.276 -20.015 1.00 85.44 86 ASP A CA 1
ATOM 735 C C . ASP A 1 86 ? 1.297 9.743 -19.989 1.00 85.44 86 ASP A C 1
ATOM 737 O O . ASP A 1 86 ? 2.265 9.095 -20.387 1.00 85.44 86 ASP A O 1
ATOM 741 N N . TYR A 1 87 ? 0.196 9.157 -19.516 1.00 86.75 87 TYR A N 1
ATOM 742 C CA . TYR A 1 87 ? -0.035 7.722 -19.539 1.00 86.75 87 TYR A CA 1
ATOM 743 C C . TYR A 1 87 ? -0.085 7.186 -20.974 1.00 86.75 87 TYR A C 1
ATOM 745 O O . TYR A 1 87 ? -0.801 7.709 -21.832 1.00 86.75 87 TYR A O 1
ATOM 753 N N . GLN A 1 88 ? 0.632 6.088 -21.211 1.00 84.88 88 GLN A N 1
ATOM 754 C CA . GLN A 1 88 ? 0.638 5.380 -22.485 1.00 84.88 88 GLN A CA 1
ATOM 755 C C . GLN A 1 88 ? 0.241 3.914 -22.279 1.00 84.88 88 GLN A C 1
ATOM 757 O O . GLN A 1 88 ? 0.871 3.193 -21.509 1.00 84.88 88 GLN A O 1
ATOM 762 N N . GLU A 1 89 ? -0.768 3.452 -23.026 1.00 82.25 89 GLU A N 1
ATOM 763 C CA . GLU A 1 89 ? -1.188 2.036 -23.071 1.00 82.25 89 GLU A CA 1
ATOM 764 C C . GLU A 1 89 ? -0.057 1.120 -23.579 1.00 82.25 89 GLU A C 1
ATOM 766 O O . GLU A 1 89 ? 0.056 -0.035 -23.177 1.00 82.25 89 GLU A O 1
ATOM 771 N N . ILE A 1 90 ? 0.803 1.640 -24.462 1.00 81.94 90 ILE A N 1
ATOM 772 C CA . ILE A 1 90 ? 2.006 0.968 -24.960 1.00 81.94 90 ILE A CA 1
ATOM 773 C C . ILE A 1 90 ? 3.155 1.980 -24.848 1.00 81.94 90 ILE A C 1
ATOM 775 O O . ILE A 1 90 ? 3.209 2.911 -25.657 1.00 81.94 90 ILE A O 1
ATOM 779 N N . PRO A 1 91 ? 4.044 1.858 -23.845 1.00 80.19 91 PRO A N 1
ATOM 780 C CA . PRO A 1 91 ? 5.108 2.829 -23.643 1.00 80.19 91 PRO A CA 1
ATOM 781 C C . PRO A 1 91 ? 6.119 2.752 -24.788 1.00 80.19 91 PRO A C 1
ATOM 783 O O . PRO A 1 91 ? 6.642 1.682 -25.102 1.00 80.19 91 PRO A O 1
ATOM 786 N N . SER A 1 92 ? 6.405 3.899 -25.402 1.00 80.62 92 SER A N 1
ATOM 787 C CA . SER A 1 92 ? 7.437 4.016 -26.432 1.00 80.62 92 SER A CA 1
ATOM 788 C C . SER A 1 92 ? 8.667 4.699 -25.849 1.00 80.62 92 SER A C 1
ATOM 790 O O . SER A 1 92 ? 8.581 5.809 -25.326 1.00 80.62 92 SER A O 1
ATOM 792 N N . TYR A 1 93 ? 9.823 4.041 -25.937 1.00 79.31 93 TYR A N 1
ATOM 793 C CA . TYR A 1 93 ? 11.090 4.562 -25.426 1.00 79.31 93 TYR A CA 1
ATOM 794 C C . TYR A 1 93 ? 11.960 5.054 -26.594 1.00 79.31 93 TYR A C 1
ATOM 796 O O . TYR A 1 93 ? 12.745 4.268 -27.130 1.00 79.31 93 TYR A O 1
ATOM 804 N N . PRO A 1 94 ? 11.877 6.336 -27.001 1.00 71.12 94 PRO A N 1
ATOM 805 C CA . PRO A 1 94 ? 12.552 6.826 -28.209 1.00 71.12 94 PRO A CA 1
ATOM 806 C C . PRO A 1 94 ? 14.082 6.701 -28.138 1.00 71.12 94 PRO A C 1
ATOM 808 O O . PRO A 1 94 ? 14.728 6.431 -29.144 1.00 71.12 94 PRO A O 1
ATOM 811 N N . ASN A 1 95 ? 14.661 6.815 -26.937 1.00 68.06 95 ASN A N 1
ATOM 812 C CA . ASN A 1 95 ? 16.112 6.756 -26.720 1.00 68.06 95 ASN A CA 1
ATOM 813 C C . ASN A 1 95 ? 16.631 5.360 -26.334 1.00 68.06 95 ASN A C 1
ATOM 815 O O . ASN A 1 95 ? 17.825 5.199 -26.097 1.00 68.06 95 ASN A O 1
ATOM 819 N N . ALA A 1 96 ? 15.748 4.363 -26.234 1.00 70.62 96 ALA A N 1
ATOM 820 C CA . ALA A 1 96 ? 16.115 3.000 -25.854 1.00 70.62 96 ALA A CA 1
ATOM 821 C C . ALA A 1 96 ? 15.456 1.927 -26.735 1.00 70.62 96 ALA A C 1
ATOM 823 O O . ALA A 1 96 ? 15.576 0.746 -26.419 1.00 70.62 96 ALA A O 1
ATOM 824 N N . SER A 1 97 ? 14.757 2.315 -27.812 1.00 72.50 97 SER A N 1
ATOM 825 C CA . SER A 1 97 ? 14.138 1.362 -28.735 1.00 72.50 97 SER A CA 1
ATOM 826 C C . SER A 1 97 ? 15.197 0.560 -29.479 1.00 72.50 97 SER A C 1
ATOM 828 O O . SER A 1 97 ? 16.166 1.105 -30.014 1.00 72.50 97 SER A O 1
ATOM 830 N N . ILE A 1 98 ? 14.970 -0.750 -29.542 1.00 73.06 98 ILE A N 1
ATOM 831 C CA . ILE A 1 98 ? 15.781 -1.693 -30.306 1.00 73.06 98 ILE A CA 1
ATOM 832 C C . ILE A 1 98 ? 15.743 -1.367 -31.804 1.00 73.06 98 ILE A C 1
ATOM 834 O O . ILE A 1 98 ? 16.719 -1.658 -32.490 1.00 73.06 98 ILE A O 1
ATOM 838 N N . ASP A 1 99 ? 14.701 -0.685 -32.293 1.00 68.81 99 ASP A N 1
ATOM 839 C CA . ASP A 1 99 ? 14.609 -0.234 -33.690 1.00 68.81 99 ASP A CA 1
ATOM 840 C C . ASP A 1 99 ? 15.836 0.585 -34.120 1.00 68.81 99 ASP A C 1
ATOM 842 O O . ASP A 1 99 ? 16.396 0.342 -35.183 1.00 68.81 99 ASP A O 1
ATOM 846 N N . SER A 1 100 ? 16.359 1.459 -33.250 1.00 66.25 100 SER A N 1
ATOM 847 C CA . SER A 1 100 ? 17.562 2.257 -33.547 1.00 66.25 100 SER A CA 1
ATOM 848 C C . SER A 1 100 ? 18.827 1.401 -33.694 1.00 66.25 100 SER A C 1
ATOM 850 O O . SER A 1 100 ? 19.722 1.709 -34.482 1.00 66.25 100 SER A O 1
ATOM 852 N N . VAL A 1 101 ? 18.909 0.294 -32.951 1.00 71.06 101 VAL A N 1
ATOM 853 C CA . VAL A 1 101 ? 20.022 -0.661 -33.050 1.00 71.06 101 VAL A CA 1
ATOM 854 C C . VAL A 1 101 ? 19.873 -1.515 -34.307 1.00 71.06 101 VAL A C 1
ATOM 856 O O . VAL A 1 101 ? 20.858 -1.785 -34.991 1.00 71.06 101 VAL A O 1
ATOM 859 N N . VAL A 1 102 ? 18.644 -1.911 -34.636 1.00 73.62 102 VAL A N 1
ATOM 860 C CA . VAL A 1 102 ? 18.329 -2.661 -35.854 1.00 73.62 102 VAL A CA 1
ATOM 861 C C . VAL A 1 102 ? 18.670 -1.828 -37.088 1.00 73.62 102 VAL A C 1
ATOM 863 O O . VAL A 1 102 ? 19.360 -2.342 -37.963 1.00 73.62 102 VAL A O 1
ATOM 866 N N . ASP A 1 103 ? 18.320 -0.542 -37.113 1.00 70.06 103 ASP A N 1
ATOM 867 C CA . ASP A 1 103 ? 18.615 0.376 -38.221 1.00 70.06 103 ASP A CA 1
ATOM 868 C C . ASP A 1 103 ? 20.116 0.622 -38.432 1.00 70.06 103 ASP A C 1
ATOM 870 O O . ASP A 1 103 ? 20.557 0.845 -39.557 1.00 70.06 103 ASP A O 1
ATOM 874 N N . GLN A 1 104 ? 20.932 0.544 -37.375 1.00 72.19 104 GLN A N 1
ATOM 875 C CA . GLN A 1 104 ? 22.395 0.658 -37.477 1.00 72.19 104 GLN A CA 1
ATOM 876 C C . GLN A 1 104 ? 23.060 -0.641 -37.943 1.00 72.19 104 GLN A C 1
ATOM 878 O O . GLN A 1 104 ? 24.117 -0.620 -38.575 1.00 72.19 104 GLN A O 1
ATOM 883 N N . VAL A 1 105 ? 22.450 -1.783 -37.633 1.00 72.81 105 VAL A N 1
ATOM 884 C CA . VAL A 1 105 ? 22.995 -3.108 -37.939 1.00 72.81 105 VAL A CA 1
ATOM 885 C C . VAL A 1 105 ? 22.540 -3.590 -39.322 1.00 72.81 105 VAL A C 1
ATOM 887 O O . VAL A 1 105 ? 23.336 -4.186 -40.043 1.00 72.81 105 VAL A O 1
ATOM 890 N N . LEU A 1 106 ? 21.324 -3.255 -39.763 1.00 70.44 106 LEU A N 1
ATOM 891 C CA . LEU A 1 106 ? 20.788 -3.573 -41.094 1.00 70.44 106 LEU A CA 1
ATOM 892 C C . LEU A 1 106 ? 21.707 -3.191 -42.271 1.00 70.44 106 LEU A C 1
ATOM 894 O O . LEU A 1 106 ? 21.971 -4.056 -43.104 1.00 70.44 106 LEU A O 1
ATOM 898 N N . PRO A 1 107 ? 22.259 -1.965 -42.371 1.00 69.31 107 PRO A N 1
ATOM 899 C CA . PRO A 1 107 ? 23.134 -1.591 -43.485 1.00 69.31 107 PRO A CA 1
ATOM 900 C C . PRO A 1 107 ? 24.473 -2.349 -43.486 1.00 69.31 107 PRO A C 1
ATOM 902 O O . PRO A 1 107 ? 25.105 -2.479 -44.537 1.00 69.31 107 PRO A O 1
ATOM 905 N N . LEU A 1 108 ? 24.892 -2.904 -42.340 1.00 63.47 108 LEU A N 1
ATOM 906 C CA . LEU A 1 108 ? 26.047 -3.801 -42.254 1.00 63.47 108 LEU A CA 1
ATOM 907 C C . LEU A 1 108 ? 25.722 -5.234 -42.703 1.00 63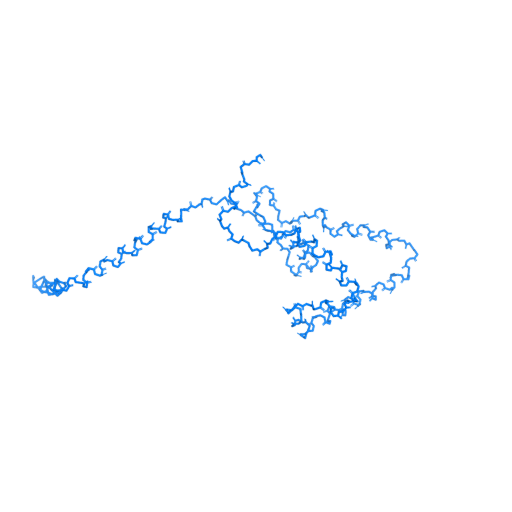.47 108 LEU A C 1
ATOM 909 O O . LEU A 1 108 ? 26.646 -5.957 -43.061 1.00 63.47 108 LEU A O 1
ATOM 913 N N . LEU A 1 109 ? 24.447 -5.642 -42.725 1.00 60.69 109 LEU A N 1
ATOM 914 C CA . LEU A 1 109 ? 24.005 -6.936 -43.266 1.00 60.69 109 LEU A CA 1
ATOM 915 C C . LEU A 1 109 ? 23.629 -6.879 -44.757 1.00 60.69 109 LEU A C 1
ATOM 917 O O . LEU A 1 109 ? 23.654 -7.913 -45.417 1.00 60.69 109 LEU A O 1
ATOM 921 N N . THR A 1 110 ? 23.311 -5.698 -45.292 1.00 64.00 110 THR A N 1
ATOM 922 C CA . THR A 1 110 ? 22.797 -5.511 -46.666 1.00 64.00 110 THR A CA 1
ATOM 923 C C . THR A 1 110 ? 23.895 -5.361 -47.732 1.00 64.00 110 THR A C 1
ATOM 925 O O . THR A 1 110 ? 23.599 -5.175 -48.906 1.00 64.00 110 THR A O 1
ATOM 928 N N . ASN A 1 111 ? 25.181 -5.449 -47.374 1.00 64.75 111 ASN A N 1
ATOM 929 C CA . ASN A 1 111 ? 26.244 -5.432 -48.383 1.00 64.75 111 ASN A CA 1
ATOM 930 C C . ASN A 1 111 ? 26.356 -6.795 -49.092 1.00 64.75 111 ASN A C 1
ATOM 932 O O . ASN A 1 111 ? 26.572 -7.825 -48.455 1.00 64.75 111 ASN A O 1
ATOM 936 N N . ASP A 1 112 ? 26.291 -6.786 -50.425 1.00 59.94 112 ASP A N 1
ATOM 937 C CA . ASP A 1 112 ? 26.195 -7.972 -51.297 1.00 59.94 112 ASP A CA 1
ATOM 938 C C . ASP A 1 112 ? 27.382 -8.962 -51.226 1.00 59.94 112 ASP A C 1
ATOM 940 O O . ASP A 1 112 ? 27.341 -10.030 -51.834 1.00 59.94 112 ASP A O 1
ATOM 944 N N . ASN A 1 113 ? 28.437 -8.678 -50.452 1.00 55.06 113 ASN A N 1
ATOM 945 C CA . ASN A 1 113 ? 29.600 -9.566 -50.307 1.00 55.06 113 ASN A CA 1
ATOM 946 C C . ASN A 1 113 ? 29.617 -10.394 -48.999 1.00 55.06 113 ASN A C 1
ATOM 948 O O . ASN A 1 113 ? 30.663 -10.887 -48.575 1.00 55.06 113 ASN A O 1
ATOM 952 N N . ILE A 1 114 ? 28.470 -10.553 -48.328 1.00 59.38 114 ILE A N 1
ATOM 953 C CA . ILE A 1 114 ? 28.364 -11.127 -46.968 1.00 59.38 114 ILE A CA 1
ATOM 954 C C . ILE A 1 114 ? 27.882 -12.597 -46.976 1.00 59.38 114 ILE A C 1
ATOM 956 O O . ILE A 1 114 ? 27.325 -13.129 -46.018 1.00 59.38 114 ILE A O 1
ATOM 960 N N . THR A 1 115 ? 28.203 -13.351 -48.028 1.00 57.75 115 THR A N 1
ATOM 961 C CA . THR A 1 115 ? 27.906 -14.798 -48.087 1.00 57.75 115 THR A CA 1
ATOM 962 C C . THR A 1 115 ? 28.664 -15.619 -47.036 1.00 57.75 115 THR A C 1
ATOM 964 O O . THR A 1 115 ? 28.238 -16.719 -46.695 1.00 57.75 115 THR A O 1
ATOM 967 N N . LYS A 1 116 ? 29.758 -15.102 -46.459 1.00 59.09 116 LYS A N 1
ATOM 968 C CA . LYS A 1 116 ? 30.484 -15.783 -45.370 1.00 59.09 116 LYS A CA 1
ATOM 969 C C . LYS A 1 116 ? 29.875 -15.511 -43.994 1.00 59.09 116 LYS A C 1
ATOM 971 O O . LYS A 1 116 ? 29.667 -16.449 -43.236 1.00 59.09 116 LYS A O 1
ATOM 976 N N . VAL A 1 117 ? 29.489 -14.268 -43.698 1.00 63.59 117 VAL A N 1
ATOM 977 C CA . VAL A 1 117 ? 28.916 -13.930 -42.382 1.00 63.59 117 VAL A CA 1
ATOM 978 C C . VAL A 1 117 ? 27.472 -14.414 -42.258 1.00 63.59 117 VAL A C 1
ATOM 980 O O . VAL A 1 117 ? 27.099 -14.856 -41.182 1.00 63.59 117 VAL A O 1
ATOM 983 N N . ILE A 1 118 ? 26.677 -14.440 -43.338 1.00 63.31 118 ILE A N 1
ATOM 984 C CA . ILE A 1 118 ? 25.319 -15.027 -43.316 1.00 63.31 118 ILE A CA 1
ATOM 985 C C . ILE A 1 118 ? 25.369 -16.533 -43.028 1.00 63.31 118 ILE A C 1
ATOM 987 O O . ILE A 1 118 ? 24.520 -17.048 -42.306 1.00 63.31 118 ILE A O 1
ATOM 991 N N . ASN A 1 119 ? 26.386 -17.235 -43.534 1.00 61.56 119 ASN A N 1
ATOM 992 C CA . ASN A 1 119 ? 26.582 -18.658 -43.248 1.00 61.56 119 ASN A CA 1
ATOM 993 C C . ASN A 1 119 ? 27.107 -18.914 -41.820 1.00 61.56 119 ASN A C 1
ATOM 995 O O . ASN A 1 119 ? 26.838 -19.974 -41.251 1.00 61.56 119 ASN A O 1
ATOM 999 N N . ASP A 1 120 ? 27.787 -17.940 -41.207 1.00 65.12 120 ASP A N 1
ATOM 1000 C CA . ASP A 1 120 ? 28.293 -18.024 -39.830 1.00 65.12 120 ASP A CA 1
ATOM 1001 C C . ASP A 1 120 ? 27.330 -17.443 -38.770 1.00 65.12 120 ASP A C 1
ATOM 1003 O O . ASP A 1 120 ? 27.400 -17.804 -37.593 1.00 65.12 120 ASP A O 1
ATOM 1007 N N . LEU A 1 121 ? 26.363 -16.613 -39.163 1.00 70.62 121 LEU A N 1
ATOM 1008 C CA . LEU A 1 121 ? 25.325 -16.051 -38.296 1.00 70.62 121 LEU A CA 1
ATOM 1009 C C . LEU A 1 121 ? 24.443 -17.107 -37.597 1.00 70.62 121 LEU A C 1
ATOM 1011 O O . LEU A 1 121 ? 24.251 -16.999 -36.380 1.00 70.62 121 LEU A O 1
ATOM 1015 N N . PRO A 1 122 ? 23.967 -18.183 -38.265 1.00 67.75 122 PRO A N 1
ATOM 1016 C CA . PRO A 1 122 ? 23.248 -19.257 -37.578 1.00 67.75 122 PRO A CA 1
ATOM 1017 C C . PRO A 1 122 ? 24.130 -19.994 -36.561 1.00 67.75 122 PRO A C 1
ATOM 1019 O O . PRO A 1 122 ? 23.615 -20.606 -35.625 1.00 67.75 122 PRO A O 1
ATOM 1022 N N . LYS A 1 123 ? 25.460 -19.912 -36.687 1.00 71.81 123 LYS A N 1
ATOM 1023 C CA . LYS A 1 123 ? 26.415 -20.442 -35.706 1.00 71.81 123 LYS A CA 1
ATOM 1024 C C . LYS A 1 123 ? 26.423 -19.592 -34.434 1.00 71.81 123 LYS A C 1
ATOM 1026 O O . LYS A 1 123 ? 26.402 -20.152 -33.343 1.00 71.81 123 LYS A O 1
ATOM 1031 N N . GLY A 1 124 ? 26.360 -18.266 -34.567 1.00 72.25 124 GLY A N 1
ATOM 1032 C CA . GLY A 1 124 ? 26.202 -17.338 -33.441 1.00 72.25 124 GLY A CA 1
ATOM 1033 C C . GLY A 1 124 ? 24.875 -17.527 -32.701 1.00 72.25 124 GLY A C 1
ATOM 1034 O O . GLY A 1 124 ? 24.861 -17.656 -31.479 1.00 72.25 124 GLY A O 1
ATOM 1035 N N . ILE A 1 125 ? 23.769 -17.655 -33.440 1.00 74.62 125 ILE A N 1
ATOM 1036 C CA . ILE A 1 125 ? 22.439 -17.926 -32.864 1.00 74.62 125 ILE A CA 1
ATOM 1037 C C . ILE A 1 125 ? 22.434 -19.270 -32.119 1.00 74.62 125 ILE A C 1
ATOM 1039 O O . ILE A 1 125 ? 21.892 -19.366 -31.020 1.00 74.62 125 ILE A O 1
ATOM 1043 N N . ARG A 1 126 ? 23.105 -20.295 -32.661 1.00 70.19 126 ARG A N 1
ATOM 1044 C CA . ARG A 1 126 ? 23.285 -21.593 -31.991 1.00 70.19 126 ARG A CA 1
ATOM 1045 C C . ARG A 1 126 ? 24.097 -21.507 -30.703 1.00 70.19 126 ARG A C 1
ATOM 1047 O O . ARG A 1 126 ? 23.781 -22.227 -29.764 1.00 70.19 126 ARG A O 1
ATOM 1054 N N . LEU A 1 127 ? 25.116 -20.650 -30.635 1.00 77.69 127 LEU A N 1
ATOM 1055 C CA . LEU A 1 127 ? 25.884 -20.440 -29.404 1.00 77.69 127 LEU A CA 1
ATOM 1056 C C . LEU A 1 127 ? 25.031 -19.777 -28.327 1.00 77.69 127 LEU A C 1
ATOM 1058 O O . LEU A 1 127 ? 25.069 -20.204 -27.180 1.00 77.69 127 LEU A O 1
ATOM 1062 N N . ILE A 1 128 ? 24.238 -18.776 -28.704 1.00 71.25 128 ILE A N 1
ATOM 1063 C CA . ILE A 1 128 ? 23.326 -18.090 -27.786 1.00 71.25 128 ILE A CA 1
ATOM 1064 C C . ILE A 1 128 ? 22.247 -19.062 -27.296 1.00 71.25 128 ILE A C 1
ATOM 1066 O O . ILE A 1 128 ? 22.017 -19.147 -26.095 1.00 71.25 128 ILE A O 1
ATOM 1070 N N . ALA A 1 129 ? 21.651 -19.853 -28.191 1.00 72.06 129 ALA A N 1
ATOM 1071 C CA . ALA A 1 129 ? 20.682 -20.885 -27.827 1.00 72.06 129 ALA A CA 1
ATOM 1072 C C . ALA A 1 129 ? 21.294 -21.950 -26.900 1.00 72.06 129 ALA A C 1
ATOM 1074 O O . ALA A 1 129 ? 20.729 -22.242 -25.854 1.00 72.06 129 ALA A O 1
ATOM 1075 N N . ALA A 1 130 ? 22.493 -22.455 -27.211 1.00 74.81 130 ALA A N 1
ATOM 1076 C CA . ALA A 1 130 ? 23.197 -23.414 -26.360 1.00 74.81 130 ALA A CA 1
ATOM 1077 C C . ALA A 1 130 ? 23.567 -22.820 -24.991 1.00 74.81 130 ALA A C 1
ATOM 1079 O O . ALA A 1 130 ? 23.534 -23.519 -23.977 1.00 74.81 130 ALA A O 1
ATOM 1080 N N . LEU A 1 131 ? 23.903 -21.530 -24.940 1.00 71.56 131 LEU A N 1
ATOM 1081 C CA . LEU A 1 131 ? 24.162 -20.817 -23.696 1.00 71.56 131 LEU A CA 1
ATOM 1082 C C . LEU A 1 131 ? 22.875 -20.671 -22.873 1.00 71.56 131 LEU A C 1
ATOM 1084 O O . LEU A 1 131 ? 22.905 -20.920 -21.673 1.00 71.56 131 LEU A O 1
ATOM 1088 N N . ILE A 1 132 ? 21.746 -20.344 -23.510 1.00 75.94 132 ILE A N 1
ATOM 1089 C CA . ILE A 1 132 ? 20.420 -20.258 -22.878 1.00 75.94 132 ILE A CA 1
ATOM 1090 C C . ILE A 1 132 ? 19.975 -21.626 -22.351 1.00 75.94 132 ILE A C 1
ATOM 1092 O O . ILE A 1 132 ? 19.561 -21.717 -21.199 1.00 75.94 132 ILE A O 1
ATOM 1096 N N . ASP A 1 133 ? 20.139 -22.698 -23.124 1.00 72.88 133 ASP A N 1
ATOM 1097 C CA . ASP A 1 133 ? 19.824 -24.065 -22.691 1.00 72.88 133 ASP A CA 1
ATOM 1098 C C . ASP A 1 133 ? 20.718 -24.511 -21.526 1.00 72.88 133 ASP A C 1
ATOM 1100 O O . ASP A 1 133 ? 20.274 -25.190 -20.597 1.00 72.88 133 ASP A O 1
ATOM 1104 N N . THR A 1 134 ? 21.982 -24.080 -21.525 1.00 68.75 134 THR A N 1
ATOM 1105 C CA . THR A 1 134 ? 22.914 -24.341 -20.420 1.00 68.75 134 THR A CA 1
ATOM 1106 C C . THR A 1 134 ? 22.540 -23.541 -19.167 1.00 68.75 134 THR A C 1
ATOM 1108 O O . THR A 1 134 ? 22.624 -24.069 -18.059 1.00 68.75 134 THR A O 1
ATOM 1111 N N . LEU A 1 135 ? 22.080 -22.295 -19.329 1.00 61.38 135 LEU A N 1
ATOM 1112 C CA . LEU A 1 135 ? 21.589 -21.427 -18.251 1.00 61.38 135 LEU A CA 1
ATOM 1113 C C . LEU A 1 135 ? 20.238 -21.903 -17.691 1.00 61.38 135 LEU A C 1
ATOM 1115 O O . LEU A 1 135 ? 19.979 -21.745 -16.501 1.00 61.38 135 LEU A O 1
ATOM 1119 N N . SER A 1 136 ? 19.405 -22.530 -18.526 1.00 62.22 136 SER A N 1
ATOM 1120 C CA . SER A 1 136 ? 18.115 -23.120 -18.151 1.00 62.22 136 SER A CA 1
ATOM 1121 C C . SER A 1 136 ? 18.249 -24.462 -17.414 1.00 62.22 136 SER A C 1
ATOM 1123 O O . SER A 1 136 ? 17.247 -25.037 -16.982 1.00 62.22 136 SER A O 1
ATOM 1125 N N . LYS A 1 137 ? 19.470 -24.987 -17.252 1.00 74.12 137 LYS A N 1
ATOM 1126 C CA . LYS A 1 137 ? 19.744 -26.198 -16.472 1.00 74.12 137 LYS A CA 1
ATOM 1127 C C . LYS A 1 137 ? 19.625 -25.881 -14.976 1.00 74.12 137 LYS A C 1
ATOM 1129 O O . LYS A 1 137 ? 20.192 -24.900 -14.498 1.00 74.12 137 LYS A O 1
ATOM 1134 N N . SER A 1 138 ? 18.940 -26.736 -14.213 1.00 52.59 138 SER A N 1
ATOM 1135 C CA . SER A 1 138 ? 18.592 -26.499 -12.795 1.00 52.59 138 SER A CA 1
ATOM 1136 C C . SER A 1 138 ? 19.781 -26.145 -11.885 1.00 52.59 138 SER A C 1
ATOM 1138 O O . SER A 1 138 ? 19.631 -25.361 -10.949 1.00 52.59 138 SER A O 1
ATOM 1140 N N . SER A 1 139 ? 20.981 -26.654 -12.184 1.00 51.56 139 SER A N 1
ATOM 1141 C CA . SER A 1 139 ? 22.216 -26.312 -11.461 1.00 51.56 139 SER A CA 1
ATOM 1142 C C . SER A 1 139 ? 22.658 -24.853 -11.643 1.00 51.56 139 SER A C 1
ATOM 1144 O O . SER A 1 139 ? 23.286 -24.296 -10.748 1.00 51.56 139 SER A O 1
ATOM 1146 N N . VAL A 1 140 ? 22.337 -24.219 -12.775 1.00 56.47 140 VAL A N 1
ATOM 1147 C CA . VAL A 1 140 ? 22.705 -22.824 -13.070 1.00 56.47 140 VAL A CA 1
ATOM 1148 C C . VAL A 1 140 ? 21.629 -21.848 -12.587 1.00 56.47 140 VAL A C 1
ATOM 1150 O O . VAL A 1 140 ? 21.964 -20.743 -12.173 1.00 56.47 140 VAL A O 1
ATOM 1153 N N . GLN A 1 141 ? 20.365 -22.278 -12.494 1.00 55.09 141 GLN A N 1
ATOM 1154 C CA . GLN A 1 141 ? 19.305 -21.525 -11.804 1.00 55.09 141 GLN A CA 1
ATOM 1155 C C . GLN A 1 141 ? 19.631 -21.269 -10.324 1.00 55.09 141 GLN A C 1
ATOM 1157 O O . GLN A 1 141 ? 19.388 -20.169 -9.835 1.00 55.09 141 GLN A O 1
ATOM 1162 N N . GLN A 1 142 ? 20.235 -22.239 -9.624 1.00 51.97 142 GLN A N 1
ATOM 1163 C CA . GLN A 1 142 ? 20.684 -22.046 -8.237 1.00 51.97 142 GLN A CA 1
ATOM 1164 C C . GLN A 1 142 ? 21.861 -21.058 -8.127 1.00 51.97 142 GLN A C 1
ATOM 1166 O O . GLN A 1 142 ? 21.961 -20.323 -7.150 1.00 51.97 142 GLN A O 1
ATOM 1171 N N . LEU A 1 143 ? 22.725 -20.984 -9.144 1.00 52.47 143 LEU A N 1
ATOM 1172 C CA . LEU A 1 143 ? 23.818 -20.006 -9.226 1.00 52.47 143 LEU A CA 1
ATOM 1173 C C . LEU A 1 143 ? 23.340 -18.609 -9.656 1.00 52.47 143 LEU A C 1
ATOM 1175 O O . LEU A 1 143 ? 23.898 -17.616 -9.201 1.00 52.47 143 LEU A O 1
ATOM 1179 N N . LEU A 1 144 ? 22.297 -18.510 -10.486 1.00 52.12 144 LEU A N 1
ATOM 1180 C CA . LEU A 1 144 ? 21.664 -17.235 -10.842 1.00 52.12 144 LEU A CA 1
ATOM 1181 C C . LEU A 1 144 ? 20.902 -16.633 -9.654 1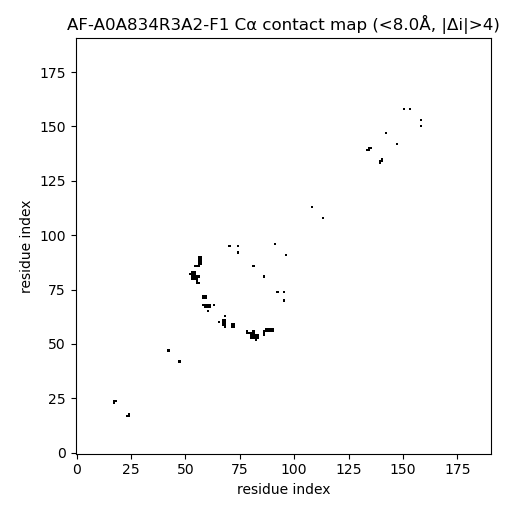.00 52.12 144 LEU A C 1
ATOM 1183 O O . LEU A 1 144 ? 20.944 -15.422 -9.466 1.00 52.12 144 LEU A O 1
ATOM 1187 N N . GLN A 1 145 ? 20.249 -17.471 -8.839 1.00 50.66 145 GLN A N 1
ATOM 1188 C CA . GLN A 1 145 ? 19.565 -17.040 -7.612 1.00 50.66 145 GLN A CA 1
ATOM 1189 C C . GLN A 1 145 ? 20.543 -16.578 -6.522 1.00 50.66 145 GLN A C 1
ATOM 1191 O O . GLN A 1 145 ? 20.229 -15.653 -5.780 1.00 50.66 145 GLN A O 1
ATOM 1196 N N . ASN A 1 146 ? 21.741 -17.169 -6.467 1.00 51.31 146 ASN A N 1
ATOM 1197 C CA . ASN A 1 146 ? 22.794 -16.799 -5.515 1.00 51.31 146 ASN A CA 1
ATOM 1198 C C . ASN A 1 146 ? 23.752 -15.707 -6.041 1.00 51.31 146 ASN A C 1
ATOM 1200 O O . ASN A 1 146 ? 24.683 -15.318 -5.338 1.00 51.31 146 ASN A O 1
ATOM 1204 N N . GLY A 1 147 ? 23.517 -15.199 -7.256 1.00 50.12 147 GLY A N 1
ATOM 1205 C CA . GLY A 1 147 ? 24.364 -14.218 -7.931 1.00 50.12 147 GLY A CA 1
ATOM 1206 C C . GLY A 1 147 ? 25.584 -14.845 -8.618 1.00 50.12 147 GLY A C 1
ATOM 1207 O O . GLY A 1 147 ? 26.329 -15.629 -8.031 1.00 50.12 147 GLY A O 1
ATOM 1208 N N . LEU A 1 148 ? 25.822 -14.470 -9.882 1.00 61.25 148 LEU A N 1
ATOM 1209 C CA . LEU A 1 148 ? 27.003 -14.909 -10.631 1.00 61.25 148 LEU A CA 1
ATOM 1210 C C . LEU A 1 148 ? 28.281 -14.325 -9.999 1.00 61.25 148 LEU A C 1
ATOM 1212 O O . LEU A 1 148 ? 28.440 -13.100 -9.969 1.00 61.25 148 LEU A O 1
ATOM 1216 N N . PRO A 1 149 ? 29.254 -15.151 -9.574 1.00 55.31 149 PRO A N 1
ATOM 1217 C CA . PRO A 1 149 ? 30.531 -14.651 -9.087 1.00 55.31 149 PRO A CA 1
ATOM 1218 C C . PRO A 1 149 ? 31.412 -14.230 -10.275 1.00 55.31 149 PRO A C 1
ATOM 1220 O O . PRO A 1 149 ? 32.346 -14.934 -10.650 1.00 55.31 149 PRO A O 1
ATOM 1223 N N . LEU A 1 150 ? 31.156 -13.058 -10.875 1.00 54.28 150 LEU A N 1
ATOM 1224 C CA . LEU A 1 150 ? 31.964 -12.526 -11.993 1.00 54.28 150 LEU A CA 1
ATOM 1225 C C . LEU A 1 150 ? 33.462 -12.398 -11.641 1.00 54.28 150 LEU A C 1
ATOM 1227 O O . LEU A 1 150 ? 34.319 -12.422 -12.524 1.00 54.28 150 LEU A O 1
ATOM 1231 N N . LYS A 1 151 ? 33.785 -12.301 -10.346 1.00 53.06 151 LYS A N 1
ATOM 1232 C CA . LYS A 1 151 ? 35.147 -12.150 -9.820 1.00 53.06 151 LYS A CA 1
ATOM 1233 C C . LYS A 1 151 ? 36.090 -13.292 -10.216 1.00 53.06 151 LYS A C 1
ATOM 1235 O O . LYS A 1 151 ? 37.284 -13.049 -10.352 1.00 53.06 151 LYS A O 1
ATOM 1240 N N . SER A 1 152 ? 35.587 -14.519 -10.380 1.00 52.38 152 SER A N 1
ATOM 1241 C CA . SER A 1 152 ? 36.433 -15.695 -10.640 1.00 52.38 152 SER A CA 1
ATOM 1242 C C . SER A 1 152 ? 36.704 -15.953 -12.123 1.00 52.38 152 SER A C 1
ATOM 1244 O O . SER A 1 152 ? 37.636 -16.686 -12.442 1.00 52.38 152 SER A O 1
ATOM 1246 N N . MET A 1 153 ? 35.933 -15.345 -13.030 1.00 50.53 153 MET A N 1
ATOM 1247 C CA . MET A 1 153 ? 36.082 -15.556 -14.477 1.00 50.53 153 MET A CA 1
ATOM 1248 C C . MET A 1 153 ? 36.792 -14.404 -15.194 1.00 50.53 153 MET A C 1
ATOM 1250 O O . MET A 1 153 ? 37.265 -14.575 -16.317 1.00 50.53 153 MET A O 1
ATOM 1254 N N . LEU A 1 154 ? 36.909 -13.235 -14.558 1.00 57.34 154 LEU A N 1
ATOM 1255 C CA . LEU A 1 154 ? 37.594 -12.084 -15.134 1.00 57.34 154 LEU A CA 1
ATOM 1256 C C . LEU A 1 154 ? 39.062 -12.016 -14.701 1.00 57.34 154 LEU A C 1
ATOM 1258 O O . LEU A 1 154 ? 39.403 -12.114 -13.525 1.00 57.34 154 LEU A O 1
ATOM 1262 N N . ARG A 1 155 ? 39.946 -11.772 -15.677 1.00 72.19 155 ARG A N 1
ATOM 1263 C CA . ARG A 1 155 ? 41.376 -11.515 -15.452 1.00 72.19 155 ARG A CA 1
ATOM 1264 C C . ARG A 1 155 ? 41.529 -10.356 -14.443 1.00 72.19 155 ARG A C 1
ATOM 1266 O O . ARG A 1 155 ? 40.847 -9.342 -14.603 1.00 72.19 155 ARG A O 1
ATOM 1273 N N . PRO A 1 156 ? 42.431 -10.432 -13.445 1.00 67.94 156 PRO A N 1
ATOM 1274 C CA . PRO A 1 156 ? 42.456 -9.498 -12.309 1.00 67.94 156 PRO A CA 1
ATOM 1275 C C . PRO A 1 156 ? 42.630 -8.019 -12.697 1.00 67.94 156 PRO A C 1
ATOM 1277 O O . PRO A 1 156 ? 42.149 -7.134 -11.995 1.00 67.94 156 PRO A O 1
ATOM 1280 N N . ALA A 1 157 ? 43.265 -7.735 -13.839 1.00 66.94 157 ALA A N 1
ATOM 1281 C CA . ALA A 1 157 ? 43.371 -6.381 -14.383 1.00 66.94 157 ALA A CA 1
ATOM 1282 C C . ALA A 1 157 ? 42.025 -5.828 -14.898 1.00 66.94 157 ALA A C 1
ATOM 1284 O O . ALA A 1 157 ? 41.709 -4.664 -14.666 1.00 66.94 157 ALA A O 1
ATOM 1285 N N . ALA A 1 158 ? 41.205 -6.666 -15.542 1.00 72.50 158 ALA A N 1
ATOM 1286 C CA . ALA A 1 158 ? 39.872 -6.286 -16.011 1.00 72.50 158 ALA A CA 1
ATOM 1287 C C . ALA A 1 158 ? 38.903 -6.080 -14.837 1.00 72.50 158 ALA A C 1
ATOM 1289 O O . ALA A 1 158 ? 38.104 -5.147 -14.856 1.00 72.50 158 ALA A O 1
ATOM 1290 N N . TRP A 1 159 ? 39.028 -6.892 -13.780 1.00 67.00 159 TRP A N 1
ATOM 1291 C CA . TRP A 1 159 ? 38.240 -6.730 -12.555 1.00 67.00 159 TRP A CA 1
ATOM 1292 C C . TRP A 1 159 ? 38.482 -5.372 -11.888 1.00 67.00 159 TRP A C 1
ATOM 1294 O O . TRP A 1 159 ? 37.531 -4.724 -11.465 1.00 67.00 159 TRP A O 1
ATOM 1304 N N . LYS A 1 160 ? 39.733 -4.892 -11.864 1.00 71.56 160 LYS A N 1
ATOM 1305 C CA . LYS A 1 160 ? 40.062 -3.559 -11.332 1.00 71.56 160 LYS A CA 1
ATOM 1306 C C . LYS A 1 160 ? 39.431 -2.427 -12.143 1.00 71.56 160 LYS A C 1
ATOM 1308 O O . LYS A 1 160 ? 38.871 -1.513 -11.551 1.00 71.56 160 LYS A O 1
ATOM 1313 N N . LEU A 1 161 ? 39.467 -2.506 -13.476 1.00 75.00 161 LEU A N 1
ATOM 1314 C CA . LEU A 1 161 ? 38.839 -1.505 -14.351 1.00 75.00 161 LEU A CA 1
ATOM 1315 C C . LEU A 1 161 ? 37.316 -1.465 -14.181 1.00 75.00 161 LEU A C 1
ATOM 1317 O O . LEU A 1 161 ? 36.713 -0.393 -14.173 1.00 75.00 161 LEU A O 1
ATOM 1321 N N . ILE A 1 162 ? 36.698 -2.633 -14.017 1.00 72.38 162 ILE A N 1
ATOM 1322 C CA . ILE A 1 162 ? 35.257 -2.746 -13.800 1.00 72.38 162 ILE A CA 1
ATOM 1323 C C . ILE A 1 162 ? 34.884 -2.273 -12.398 1.00 72.38 162 ILE A C 1
ATOM 1325 O O . ILE A 1 162 ? 33.945 -1.501 -12.283 1.00 72.38 162 ILE A O 1
ATOM 1329 N N . GLN A 1 163 ? 35.636 -2.631 -11.351 1.00 74.50 163 GLN A N 1
ATOM 1330 C CA . GLN A 1 163 ? 35.417 -2.083 -10.008 1.00 74.50 163 GLN A CA 1
ATOM 1331 C C . GLN A 1 163 ? 35.566 -0.563 -9.980 1.00 74.50 163 GLN A C 1
ATOM 1333 O O . GLN A 1 163 ? 34.780 0.104 -9.323 1.00 74.50 163 GLN A O 1
ATOM 1338 N N . GLN A 1 164 ? 36.528 -0.008 -10.717 1.00 78.25 164 GLN A N 1
ATOM 1339 C CA . GLN A 1 164 ? 36.713 1.436 -10.805 1.00 78.25 164 GLN A CA 1
ATOM 1340 C C . GLN A 1 164 ? 35.518 2.118 -11.487 1.00 78.25 164 GLN A C 1
ATOM 1342 O O . GLN A 1 164 ? 35.028 3.133 -10.999 1.00 78.25 164 GLN A O 1
ATOM 1347 N N . LYS A 1 165 ? 35.000 1.537 -12.577 1.00 75.56 165 LYS A N 1
ATOM 1348 C CA . LYS A 1 165 ? 33.791 2.043 -13.245 1.00 75.56 165 LYS A CA 1
ATOM 1349 C C . LYS A 1 165 ? 32.517 1.830 -12.423 1.00 75.56 165 LYS A C 1
ATOM 1351 O O . LYS A 1 165 ? 31.655 2.699 -12.443 1.00 75.56 165 LYS A O 1
ATOM 1356 N N . LEU A 1 166 ? 32.402 0.718 -11.699 1.00 68.69 166 LEU A N 1
ATOM 1357 C CA . LEU A 1 166 ? 31.256 0.415 -10.840 1.00 68.69 166 LEU A CA 1
ATOM 1358 C C . LEU A 1 166 ? 31.231 1.307 -9.600 1.00 68.69 166 LEU A C 1
ATOM 1360 O O . LEU A 1 166 ? 30.178 1.842 -9.302 1.00 68.69 166 LEU A O 1
ATOM 1364 N N . ALA A 1 167 ? 32.369 1.562 -8.949 1.00 63.91 167 ALA A N 1
ATOM 1365 C CA . ALA A 1 167 ? 32.453 2.499 -7.825 1.00 63.91 167 ALA A CA 1
ATOM 1366 C C . ALA A 1 167 ? 32.085 3.934 -8.243 1.00 63.91 167 ALA A C 1
ATOM 1368 O O . ALA A 1 167 ? 31.449 4.671 -7.495 1.00 63.91 167 ALA A O 1
ATOM 1369 N N . GLN A 1 168 ? 32.434 4.319 -9.473 1.00 69.50 168 GLN A N 1
ATOM 1370 C CA . GLN A 1 168 ? 32.041 5.608 -10.038 1.00 69.50 168 GLN A CA 1
ATOM 1371 C C . GLN A 1 168 ? 30.555 5.665 -10.428 1.00 69.50 168 GLN A C 1
ATOM 1373 O O . GLN A 1 168 ? 29.958 6.737 -10.407 1.00 69.50 168 GLN A O 1
ATOM 1378 N N . PHE A 1 169 ? 29.949 4.525 -10.763 1.00 53.50 169 PHE A N 1
ATOM 1379 C CA . PHE A 1 169 ? 28.508 4.414 -10.987 1.00 53.50 169 PHE A CA 1
ATOM 1380 C C . PHE A 1 169 ? 27.730 4.405 -9.663 1.00 53.50 169 PHE A C 1
ATOM 1382 O O . PHE A 1 169 ? 26.704 5.063 -9.563 1.00 53.50 169 PHE A O 1
ATOM 1389 N N . GLU A 1 170 ? 28.257 3.738 -8.634 1.00 56.62 170 GLU A N 1
ATOM 1390 C CA . GLU A 1 170 ? 27.681 3.653 -7.287 1.00 56.62 170 GLU A CA 1
ATOM 1391 C C . GLU A 1 170 ? 27.693 5.012 -6.573 1.00 56.62 170 GLU A C 1
ATOM 1393 O O . GLU A 1 170 ? 26.711 5.373 -5.937 1.00 56.62 170 GLU A O 1
ATOM 1398 N N . SER A 1 171 ? 28.727 5.836 -6.787 1.00 53.88 171 SER A N 1
ATOM 1399 C CA . SER A 1 171 ? 28.728 7.235 -6.329 1.00 53.88 171 SER A CA 1
ATOM 1400 C C . SER A 1 171 ? 27.688 8.119 -7.034 1.00 53.88 171 SER A C 1
ATOM 1402 O O . SER A 1 171 ? 27.352 9.176 -6.507 1.00 53.88 171 SER A O 1
ATOM 1404 N N . ASN A 1 172 ? 27.205 7.723 -8.216 1.00 52.38 172 ASN A N 1
ATOM 1405 C CA . ASN A 1 172 ? 26.211 8.467 -8.997 1.00 52.38 172 ASN A CA 1
ATOM 1406 C C . ASN A 1 172 ? 24.798 7.873 -8.875 1.00 52.38 172 ASN A C 1
ATOM 1408 O O . ASN A 1 172 ? 23.843 8.459 -9.380 1.00 52.38 172 ASN A O 1
ATOM 1412 N N . SER A 1 173 ? 24.649 6.715 -8.229 1.00 52.06 173 SER A N 1
ATOM 1413 C CA . SER A 1 173 ? 23.361 6.078 -7.988 1.00 52.06 173 SER A CA 1
ATOM 1414 C C . SER A 1 173 ? 22.939 6.295 -6.539 1.00 52.06 173 SER A C 1
ATOM 1416 O O . SER A 1 173 ? 23.578 5.796 -5.616 1.00 52.06 173 SER A O 1
ATOM 1418 N N . VAL A 1 174 ? 21.842 7.028 -6.361 1.00 49.91 174 VAL A N 1
ATOM 1419 C CA . VAL A 1 174 ? 21.158 7.243 -5.080 1.00 49.91 174 VAL A CA 1
ATOM 1420 C C . VAL A 1 174 ? 20.889 5.890 -4.385 1.00 49.91 174 VAL A C 1
ATOM 1422 O O . VAL A 1 174 ? 20.462 4.943 -5.058 1.00 49.91 174 VAL A O 1
ATOM 1425 N N . PRO A 1 175 ? 21.140 5.760 -3.067 1.00 40.81 175 PRO A N 1
ATOM 1426 C CA . PRO A 1 175 ? 20.915 4.517 -2.332 1.00 40.81 175 PRO A CA 1
ATOM 1427 C C . PRO A 1 175 ? 19.438 4.096 -2.362 1.00 40.81 175 PRO A C 1
ATOM 1429 O O . PRO A 1 175 ? 18.540 4.882 -2.073 1.00 40.81 175 PRO A O 1
ATOM 1432 N N . ILE A 1 176 ? 19.183 2.820 -2.676 1.00 40.97 176 ILE A N 1
ATOM 1433 C CA . ILE A 1 176 ? 17.847 2.196 -2.636 1.00 40.97 176 ILE A CA 1
ATOM 1434 C C . ILE A 1 176 ? 17.565 1.717 -1.209 1.00 40.97 176 ILE A C 1
ATOM 1436 O O . ILE A 1 176 ? 17.439 0.525 -0.956 1.00 40.97 176 ILE A O 1
ATOM 1440 N N . TYR A 1 177 ? 17.515 2.645 -0.261 1.00 37.59 177 TYR A N 1
ATOM 1441 C CA . TYR A 1 177 ? 16.866 2.448 1.034 1.00 37.59 177 TYR A CA 1
ATOM 1442 C C . TYR A 1 177 ? 16.677 3.807 1.698 1.00 37.59 177 TYR A C 1
ATOM 1444 O O . TYR A 1 177 ? 17.418 4.187 2.592 1.00 37.59 177 TYR A O 1
ATOM 1452 N N . ASP A 1 178 ? 15.642 4.513 1.259 1.00 30.11 178 ASP A N 1
ATOM 1453 C CA . ASP A 1 178 ? 14.836 5.309 2.173 1.00 30.11 178 ASP A CA 1
ATOM 1454 C C . ASP A 1 178 ? 13.373 5.178 1.749 1.00 30.11 178 ASP A C 1
ATOM 1456 O O . ASP A 1 178 ? 12.878 5.847 0.844 1.00 30.11 178 ASP A O 1
ATOM 1460 N N . LEU A 1 179 ? 12.662 4.275 2.424 1.00 46.38 179 LEU A N 1
ATOM 1461 C CA . LEU A 1 179 ? 11.244 4.489 2.683 1.00 46.38 179 LEU A CA 1
ATOM 1462 C C . LEU A 1 179 ? 11.160 5.544 3.792 1.00 46.38 179 LEU A C 1
ATOM 1464 O O . LEU A 1 179 ? 10.766 5.236 4.914 1.00 46.38 179 LEU A O 1
ATOM 1468 N N . ASP A 1 180 ? 11.552 6.778 3.478 1.00 30.08 180 ASP A N 1
ATOM 1469 C CA . ASP A 1 180 ? 11.215 7.929 4.301 1.00 30.08 180 ASP A CA 1
ATOM 1470 C C . ASP A 1 180 ? 9.947 8.561 3.729 1.00 30.08 180 ASP A C 1
ATOM 1472 O O . ASP A 1 180 ? 9.946 9.363 2.794 1.00 30.08 180 ASP A O 1
ATOM 1476 N N . SER A 1 181 ? 8.820 8.139 4.291 1.00 38.78 181 SER A N 1
ATOM 1477 C CA . SER A 1 181 ? 7.466 8.618 3.985 1.00 38.78 181 SER A CA 1
ATOM 1478 C C . SER A 1 181 ? 7.227 10.107 4.307 1.00 38.78 181 SER A C 1
ATOM 1480 O O . SER A 1 181 ? 6.076 10.541 4.323 1.00 38.78 181 SER A O 1
ATOM 1482 N N . THR A 1 182 ? 8.276 10.895 4.550 1.00 38.66 182 THR A N 1
ATOM 1483 C CA . THR A 1 182 ? 8.195 12.296 4.983 1.00 38.66 182 THR A CA 1
ATOM 1484 C C . THR A 1 182 ? 8.734 13.313 3.981 1.00 38.66 182 THR A C 1
ATOM 1486 O O . THR A 1 182 ? 8.411 14.487 4.125 1.00 38.66 182 THR A O 1
ATOM 1489 N N . ASN A 1 183 ? 9.460 12.904 2.931 1.00 34.62 183 ASN A N 1
ATOM 1490 C CA . ASN A 1 183 ? 10.135 13.863 2.040 1.00 34.62 183 ASN A CA 1
ATOM 1491 C C . ASN A 1 183 ? 9.706 13.841 0.561 1.00 34.62 183 ASN A C 1
ATOM 1493 O O . ASN A 1 183 ? 10.139 14.698 -0.200 1.00 34.62 183 ASN A O 1
ATOM 1497 N N . LEU A 1 184 ? 8.790 12.959 0.141 1.00 39.44 184 LEU A N 1
ATOM 1498 C CA . LEU A 1 184 ? 8.294 12.950 -1.250 1.00 39.44 184 LEU A CA 1
ATOM 1499 C C . LEU A 1 184 ? 7.152 13.956 -1.530 1.00 39.44 184 LEU A C 1
ATOM 1501 O O . LEU A 1 184 ? 6.497 13.862 -2.564 1.00 39.44 184 LEU A O 1
ATOM 1505 N N . PHE A 1 185 ? 6.864 14.869 -0.596 1.00 42.19 185 PHE A N 1
ATOM 1506 C CA . PHE A 1 185 ? 5.776 15.856 -0.704 1.00 42.19 185 PHE A CA 1
ATOM 1507 C C . PHE A 1 185 ? 6.240 17.306 -0.893 1.00 42.19 185 PHE A C 1
ATOM 1509 O O . PHE A 1 185 ? 5.392 18.155 -1.135 1.00 42.19 185 PHE A O 1
ATOM 1516 N N . ASN A 1 186 ? 7.542 17.597 -0.814 1.00 35.12 186 ASN A N 1
ATOM 1517 C CA . ASN A 1 186 ? 8.049 18.974 -0.906 1.00 35.12 186 ASN A CA 1
ATOM 1518 C C . ASN A 1 186 ? 8.618 19.354 -2.286 1.00 35.12 186 ASN A C 1
ATOM 1520 O O . ASN A 1 186 ? 9.063 20.483 -2.444 1.00 35.12 186 ASN A O 1
ATOM 1524 N N . ASP A 1 187 ? 8.594 18.455 -3.277 1.00 35.12 187 ASP A N 1
ATOM 1525 C CA . ASP A 1 187 ? 9.161 18.696 -4.620 1.00 35.12 187 ASP A CA 1
ATOM 1526 C C . ASP A 1 187 ? 8.072 18.755 -5.712 1.00 35.12 187 ASP A C 1
ATOM 1528 O O . ASP A 1 187 ? 8.208 18.189 -6.788 1.00 35.12 187 ASP A O 1
ATOM 1532 N N . TYR A 1 188 ? 6.924 19.370 -5.410 1.00 50.50 188 TYR A N 1
ATOM 1533 C CA . TYR A 1 188 ? 5.863 19.631 -6.401 1.00 50.50 188 TYR A CA 1
ATOM 1534 C C . TYR A 1 188 ? 5.275 21.046 -6.284 1.00 50.50 188 TYR A C 1
ATOM 1536 O O . TYR A 1 188 ? 4.153 21.287 -6.720 1.00 50.50 188 TYR A O 1
ATOM 1544 N N . ASP A 1 189 ? 6.042 21.980 -5.720 1.00 38.00 189 ASP A N 1
ATOM 1545 C CA . ASP A 1 189 ? 5.690 23.401 -5.615 1.00 38.00 189 ASP A CA 1
ATOM 1546 C C . ASP A 1 189 ? 6.761 24.298 -6.269 1.00 38.00 189 ASP A C 1
ATOM 1548 O O . ASP A 1 189 ? 7.092 25.350 -5.736 1.00 38.00 189 ASP A O 1
ATOM 1552 N N . GLU A 1 190 ? 7.320 23.931 -7.431 1.00 34.97 190 GLU A N 1
ATOM 1553 C CA . GLU A 1 190 ? 8.036 24.925 -8.249 1.00 34.97 190 GLU A CA 1
ATOM 1554 C C . GLU A 1 190 ? 8.000 24.622 -9.763 1.00 34.97 190 GLU A C 1
ATOM 1556 O O . GLU A 1 190 ? 8.755 23.798 -10.274 1.00 34.97 190 GLU A O 1
ATOM 1561 N N . VAL A 1 191 ? 7.136 25.403 -10.436 1.00 33.81 191 VAL A N 1
ATOM 1562 C CA . VAL A 1 191 ? 7.053 25.760 -11.876 1.00 33.81 191 VAL A CA 1
ATOM 1563 C C . VAL A 1 191 ? 6.460 24.743 -12.855 1.00 33.81 191 VAL A C 1
ATOM 1565 O O . VAL A 1 191 ? 7.110 23.736 -13.198 1.00 33.81 191 VAL A O 1
#

Organism: Sarcoptes scabiei (NCBI:txid52283)

Secondary structure (DSSP, 8-state):
-HHHHHHHHHHHHHHHHHHH-HHHHHHHHHHHHHHHHHHHHHHHHSPPP-PPPPB-PPPPPGGG-HHHHHHHHHHTSS---B-TTT--SS---TTT-HHHHHHHHHHHH-STT-HHHHHHHHHHHHHHHHHHHHHTSHHHHHHHHT---GGGTS-HHHHHHHHHHHHHHHTTS--S----TTSTTSSSS--

Solvent-accessible surface area (backbone atoms only — not comparable to full-atom values): 11880 Å² total; per-residue (Å²): 125,64,66,63,55,55,53,51,52,53,50,50,50,56,51,51,57,50,66,74,39,57,68,62,51,50,51,65,55,45,51,60,52,50,57,52,49,53,54,50,51,49,48,66,76,55,58,90,74,88,74,76,85,72,36,72,65,69,68,52,49,66,88,74,36,62,65,51,18,50,50,39,48,66,77,51,69,80,69,65,79,28,50,85,86,74,54,36,94,71,73,80,52,88,92,70,44,65,63,64,56,48,64,65,47,47,68,74,66,69,48,92,83,43,73,64,58,63,68,46,44,62,53,53,54,47,51,53,49,53,48,49,58,56,50,69,33,74,77,38,47,58,40,59,76,71,51,76,70,64,76,81,78,44,60,71,71,59,47,51,55,49,50,55,52,48,54,58,47,53,76,70,47,80,78,96,77,75,94,57,92,80,65,86,77,76,85,80,83,79,136

Sequence (191 aa):
MDFFKQFRLLLKHRILLRRRQPTTLVLELFWPAFVFLTILITRWQFAPTFRQTCYYNPKALPSSGIINFMQSYICDKENRCLNRTDYQEIPSYPNASIDSVVDQVLPLLTNDNITKVINDLPKGIRLIAALIDTLSKSSVQQLLQNGLPLKSMLRPAAWKLIQQKLAQFESNSVPIYDLDSTNLFNDYDEV

Foldseek 3Di:
DVVVVVVVVVVVVVVVVCVVCVVVVCCVVVVVVVVVVVVVVCCVVCPDDDDDDFDFEDADDCVVPPLSNVLRCVVCVPRDTDDPVPHDPHDDDPPRDCVVVCVVCVVVVPPPVCPPVVVCVVVVVVVVVVVVVVCVPPVNVVCVVVDPPVVVVDDVVVVVVVVVVVVVVVVVDDDPDDPPVPPPPPPPPDD